Protein AF-A0A3D8N0I8-F1 (afdb_monomer_lite)

Foldseek 3Di:
DDDDDDDPPPPPPPDDDDDDDPQQVQFCVQVLVVLVVLLVDPDQWDWDQFPPRDIDTDRSVLSPADKDRWDDPDPFKTWIGRQQKIWIWGQDPPPRHITTHDIDNDLQVQLCCLQVPPPRALVSLVVSLVSLVVSCVSPVLDLPSLLSSLLSLLVSLVRPADPDPGDLDSDPVSVVSLVVQVVSCVVVLVLLSNQSSLVSRLVSLVVVLVVLVVVLVCQCVCLVVLVVQLVVCVVVVVVPSVVVSVVVNVVSVVCSVVSNVSSVVSSLVSLQSSVVSLVSHDLPSPPDPVSSVVNVVSNVVRDPDRDDDDDPVPD

Sequence (315 aa):
MPTTQKMITVTLMACALWGCSKTEARVLNVVTHEIEKCRASEDTFYEVKLHGDETYQVLTQTCHEAISEVEMASEWRGLVTTGPVSWMAGEDSATRAFVLSNVEWPDLDRALRMANNPEANAKSLAEAEKSFAAAQAAYPKSGWVRLARLDNLLKLREETRSGTEAPETLGDEASAVIDAIDAWAKESGESEVAAEAHLKAIAYYERYITRQEGALESLGSRTPWFEAAIEQAKKDGDTKTVEEYSAELEERLAREPAEREALEVRLHRLKELRCEQASKLSVSGVEDNALRETVSAKLSAITCPVPARVAADAE

Radius of gyration: 29.13 Å; chains: 1; bounding box: 58×66×93 Å

pLDDT: mean 88.65, std 15.77, range [31.55, 98.62]

Secondary structure (DSSP, 8-state):
---------------------HHHHHHHHHHHHHHHHHHT--SSEEEEEPTTS-EEEEEHHHHTSPBPPPEEEETTEEEEEETTEEEEEEE-TTT--EEEEEEE-HHHHHHHHHHT-TT--HHHHHHHHHHHHHHHHHSTT-HHHHHHHHHHHHHHHHHH--TTT--SS--HHHHHHHHHHHHHHHHH--HHHHHHHHHHHHHHHHHHHHHHHHHHHHTTTTHHHHHHHHHHHHHHT-HHHHHHHHHHHHHHHHHHHHHHHHHHHHHHHHHHHHHHHHHH---TT---HHHHHHHHHHHHHS-SSPPPP--GGG-

Structure (mmCIF, N/CA/C/O backbone):
data_AF-A0A3D8N0I8-F1
#
_entry.id   AF-A0A3D8N0I8-F1
#
loop_
_atom_site.group_PDB
_atom_site.id
_atom_site.type_symbol
_atom_site.label_atom_id
_atom_site.label_alt_id
_atom_site.label_comp_id
_atom_site.label_asym_id
_atom_site.label_entity_id
_atom_site.label_seq_id
_atom_site.pdbx_PDB_ins_code
_atom_site.Cartn_x
_atom_site.Cartn_y
_atom_site.Cartn_z
_atom_site.occupancy
_atom_site.B_iso_or_equiv
_atom_site.auth_seq_id
_atom_site.auth_comp_id
_atom_site.auth_asym_id
_atom_site.auth_atom_id
_atom_site.pdbx_PDB_model_num
ATOM 1 N N . MET A 1 1 ? 26.718 -42.480 -25.404 1.00 36.00 1 MET A N 1
ATOM 2 C CA . MET A 1 1 ? 25.622 -41.578 -25.812 1.00 36.00 1 MET A CA 1
ATOM 3 C C . MET A 1 1 ? 26.056 -40.166 -25.461 1.00 36.00 1 MET A C 1
ATOM 5 O O . MET A 1 1 ? 26.152 -39.887 -24.273 1.00 36.00 1 MET A O 1
ATOM 9 N N . PRO A 1 2 ? 26.465 -39.341 -26.436 1.00 32.41 2 PRO A N 1
ATOM 10 C CA . PRO A 1 2 ? 26.971 -38.006 -26.159 1.00 32.41 2 PRO A CA 1
ATOM 11 C C . PRO A 1 2 ? 25.830 -36.982 -26.130 1.00 32.41 2 PRO A C 1
ATOM 13 O O . PRO A 1 2 ? 24.892 -37.039 -26.923 1.00 32.41 2 PRO A O 1
ATOM 16 N N . THR A 1 3 ? 25.936 -36.079 -25.167 1.00 34.59 3 THR A N 1
ATOM 17 C CA . THR A 1 3 ? 25.038 -34.979 -24.822 1.00 34.59 3 THR A CA 1
ATOM 18 C C . THR A 1 3 ? 25.113 -33.860 -25.861 1.00 34.59 3 THR A C 1
ATOM 20 O O . THR A 1 3 ? 26.181 -33.315 -26.129 1.00 34.59 3 THR A O 1
ATOM 23 N N . THR A 1 4 ? 23.969 -33.495 -26.433 1.00 34.94 4 THR A N 1
ATOM 24 C CA . THR A 1 4 ? 23.831 -32.393 -27.390 1.00 34.94 4 THR A CA 1
ATOM 25 C C . THR A 1 4 ? 23.746 -31.061 -26.638 1.00 34.94 4 THR A C 1
ATOM 27 O O . THR A 1 4 ? 22.736 -30.767 -25.999 1.00 34.94 4 THR A O 1
ATOM 30 N N . GLN A 1 5 ? 24.799 -30.243 -26.710 1.00 34.81 5 GLN A N 1
ATOM 31 C CA . GLN A 1 5 ? 24.762 -28.829 -26.322 1.00 34.81 5 GLN A CA 1
ATOM 32 C C . GLN A 1 5 ? 23.830 -28.067 -27.274 1.00 34.81 5 GLN A C 1
ATOM 34 O O . GLN A 1 5 ? 24.088 -27.982 -28.474 1.00 34.81 5 GLN A O 1
ATOM 39 N N . LYS A 1 6 ? 22.741 -27.505 -26.742 1.00 34.88 6 LYS A N 1
ATOM 40 C CA . LYS A 1 6 ? 21.905 -26.536 -27.459 1.00 34.88 6 LYS A CA 1
ATOM 41 C C . LYS A 1 6 ? 22.638 -25.191 -27.472 1.00 34.88 6 LYS A C 1
ATOM 43 O O . LYS A 1 6 ? 22.721 -24.530 -26.442 1.00 34.88 6 LYS A O 1
ATOM 48 N N . MET A 1 7 ? 23.180 -24.805 -28.627 1.00 31.55 7 MET A N 1
ATOM 49 C CA . MET A 1 7 ? 23.562 -23.416 -28.890 1.00 31.55 7 MET A CA 1
ATOM 50 C C . MET A 1 7 ? 22.306 -22.545 -28.817 1.00 31.55 7 MET A C 1
ATOM 52 O O . MET A 1 7 ? 21.356 -22.764 -29.567 1.00 31.55 7 MET A O 1
ATOM 56 N N . ILE A 1 8 ? 22.311 -21.567 -27.916 1.00 38.9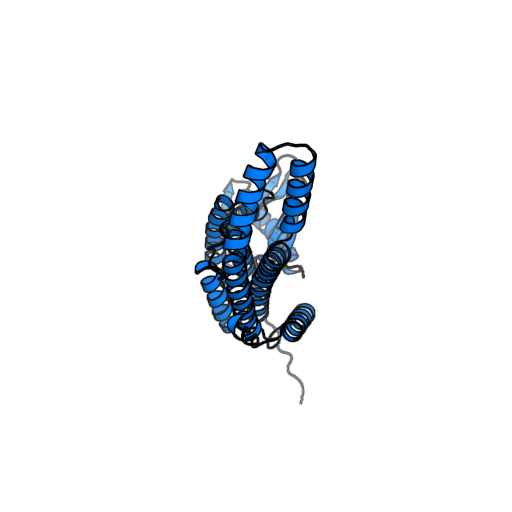1 8 ILE A N 1
ATOM 57 C CA . ILE A 1 8 ? 21.360 -20.458 -27.920 1.00 38.91 8 ILE A CA 1
ATOM 58 C C . ILE A 1 8 ? 21.830 -19.506 -29.017 1.00 38.91 8 ILE A C 1
ATOM 60 O O . ILE A 1 8 ? 22.821 -18.794 -28.870 1.00 38.91 8 ILE A O 1
ATOM 64 N N . THR A 1 9 ? 21.154 -19.554 -30.158 1.00 34.91 9 THR A N 1
ATOM 65 C CA . THR A 1 9 ? 21.361 -18.632 -31.270 1.00 34.91 9 THR A CA 1
ATOM 66 C C . THR A 1 9 ? 20.836 -17.259 -30.850 1.00 34.91 9 THR A C 1
ATOM 68 O O . THR A 1 9 ? 19.630 -17.012 -30.862 1.00 34.91 9 THR A O 1
ATOM 71 N N . VAL A 1 10 ? 21.741 -16.362 -30.449 1.00 36.03 10 VAL A N 1
ATOM 72 C CA . VAL A 1 10 ? 21.451 -14.931 -30.295 1.00 36.03 10 VAL A CA 1
ATOM 73 C C . VAL A 1 10 ? 21.091 -14.407 -31.678 1.00 36.03 10 VAL A C 1
ATOM 75 O O . VAL A 1 10 ? 21.949 -14.230 -32.543 1.00 36.03 10 VAL A O 1
ATOM 78 N N . THR A 1 11 ? 19.796 -14.221 -31.911 1.00 36.97 11 THR A N 1
ATOM 79 C CA . THR A 1 11 ? 19.306 -13.609 -33.142 1.00 36.97 11 THR A CA 1
ATOM 80 C C . THR A 1 11 ? 19.513 -12.109 -32.984 1.00 36.97 11 THR A C 1
ATOM 82 O O . THR A 1 11 ? 18.656 -11.404 -32.462 1.00 36.97 11 THR A O 1
ATOM 85 N N . LEU A 1 12 ? 20.705 -11.640 -33.363 1.00 35.38 12 LEU A N 1
ATOM 86 C CA . LEU A 1 12 ? 20.988 -10.226 -33.585 1.00 35.38 12 LEU A CA 1
ATOM 87 C C . LEU A 1 12 ? 20.000 -9.737 -34.645 1.00 35.38 12 LEU A C 1
ATOM 89 O O . LEU A 1 12 ? 20.117 -10.060 -35.828 1.00 35.38 12 LEU A O 1
ATOM 93 N N . MET A 1 13 ? 18.983 -9.017 -34.185 1.00 40.94 13 MET A N 1
ATOM 94 C CA . MET A 1 13 ? 17.995 -8.358 -35.019 1.00 40.94 13 MET A CA 1
ATOM 95 C C . MET A 1 13 ? 18.725 -7.256 -35.790 1.00 40.94 13 MET A C 1
ATOM 97 O O . MET A 1 13 ? 18.943 -6.153 -35.298 1.00 40.94 13 MET A O 1
ATOM 101 N N . ALA A 1 14 ? 19.191 -7.597 -36.989 1.00 39.91 14 ALA A N 1
ATOM 102 C CA . ALA A 1 14 ? 19.686 -6.642 -37.962 1.00 39.91 14 ALA A CA 1
ATOM 103 C C . ALA A 1 14 ? 18.484 -5.851 -38.494 1.00 39.91 14 ALA A C 1
ATOM 105 O O . ALA A 1 14 ? 17.912 -6.189 -39.531 1.00 39.91 14 ALA A O 1
ATOM 106 N N . CYS A 1 15 ? 18.065 -4.825 -37.752 1.00 40.88 15 CYS A N 1
ATOM 107 C CA . CYS A 1 15 ? 17.144 -3.828 -38.274 1.00 40.88 15 CYS A CA 1
ATOM 108 C C . CYS A 1 15 ? 17.836 -3.069 -39.409 1.00 40.88 15 CYS A C 1
ATOM 110 O O . CYS A 1 15 ? 18.986 -2.637 -39.308 1.00 40.88 15 CYS A O 1
ATOM 112 N N . ALA A 1 16 ? 17.125 -3.006 -40.528 1.00 38.31 16 ALA A N 1
ATOM 113 C CA . ALA A 1 16 ? 17.579 -2.468 -41.790 1.00 38.31 16 ALA A CA 1
ATOM 114 C C . ALA A 1 16 ? 18.068 -1.017 -41.656 1.00 38.31 16 ALA A C 1
ATOM 116 O O . ALA A 1 16 ? 17.404 -0.155 -41.089 1.00 38.31 16 ALA A O 1
ATOM 117 N N . LEU A 1 17 ? 19.238 -0.773 -42.243 1.00 39.59 17 LEU A N 1
ATOM 118 C CA . LEU A 1 17 ? 19.901 0.516 -42.393 1.00 39.59 17 LEU A CA 1
ATOM 119 C C . LEU A 1 17 ? 19.040 1.497 -43.205 1.00 39.59 17 LEU A C 1
ATOM 121 O O . LEU A 1 17 ? 19.125 1.528 -44.431 1.00 39.59 17 LEU A O 1
ATOM 125 N N . TRP A 1 18 ? 18.255 2.326 -42.523 1.00 45.75 18 TRP A N 1
ATOM 126 C CA . TRP A 1 18 ? 17.770 3.608 -43.038 1.00 45.75 18 TRP A CA 1
ATOM 127 C C . TRP A 1 18 ? 18.322 4.719 -42.133 1.00 45.75 18 TRP A C 1
ATOM 129 O O . TRP A 1 18 ? 17.727 5.085 -41.135 1.00 45.75 18 TRP A O 1
ATOM 139 N N . GLY A 1 19 ? 19.524 5.196 -42.473 1.00 44.91 19 GLY A N 1
ATOM 140 C CA . GLY A 1 19 ? 20.056 6.521 -42.132 1.00 44.91 19 GLY A CA 1
ATOM 141 C C . GLY A 1 19 ? 19.922 7.058 -40.700 1.00 44.91 19 GLY A C 1
ATOM 142 O O . GLY A 1 19 ? 19.462 8.185 -40.570 1.00 44.91 19 GLY A O 1
ATOM 143 N N . CYS A 1 20 ? 20.398 6.355 -39.662 1.00 57.09 20 CYS A N 1
ATOM 144 C CA . CYS A 1 20 ? 20.580 6.994 -38.350 1.00 57.09 20 CYS A CA 1
ATOM 145 C C . CYS A 1 20 ? 21.581 8.155 -38.457 1.00 57.09 20 CYS A C 1
ATOM 147 O O . CYS A 1 20 ? 22.724 7.964 -38.899 1.00 57.09 20 CYS A O 1
ATOM 149 N N . SER A 1 21 ? 21.193 9.352 -38.022 1.00 75.06 21 SER A N 1
ATOM 150 C CA . SER A 1 21 ? 22.131 10.470 -37.907 1.00 75.06 21 SER A CA 1
ATOM 151 C C . SER A 1 21 ? 23.221 10.159 -36.864 1.00 75.06 21 SER A C 1
ATOM 153 O O . SER A 1 21 ? 23.043 9.355 -35.945 1.00 75.06 21 SER A O 1
ATOM 155 N N . LYS A 1 22 ? 24.396 10.801 -36.972 1.00 84.00 22 LYS A N 1
ATOM 156 C CA . LYS A 1 22 ? 25.491 10.618 -35.993 1.00 84.00 22 LYS A CA 1
ATOM 157 C C . LYS A 1 22 ? 25.048 10.975 -34.565 1.00 84.00 22 LYS A C 1
ATOM 159 O O . LYS A 1 22 ? 25.592 10.426 -33.609 1.00 84.00 22 LYS A O 1
ATOM 164 N N . THR A 1 23 ? 24.090 11.891 -34.431 1.00 86.38 23 THR A N 1
ATOM 165 C CA . THR A 1 23 ? 23.493 12.292 -33.153 1.00 86.38 23 THR A CA 1
ATOM 166 C C . THR A 1 23 ? 22.573 11.203 -32.612 1.00 86.38 23 THR A C 1
ATOM 168 O O . THR A 1 23 ? 22.758 10.797 -31.469 1.00 86.38 23 THR A O 1
ATOM 171 N N . GLU A 1 24 ? 21.654 10.670 -33.422 1.00 89.19 24 GLU A N 1
ATOM 172 C CA . GLU A 1 24 ? 20.763 9.568 -33.015 1.00 89.19 24 GLU A CA 1
ATOM 173 C C . GLU A 1 24 ? 21.554 8.366 -32.501 1.00 89.19 24 GLU A C 1
ATOM 175 O O . GLU A 1 24 ? 21.272 7.846 -31.426 1.00 89.19 24 GLU A O 1
ATOM 180 N N . ALA A 1 25 ? 22.619 7.979 -33.212 1.00 90.31 25 ALA A N 1
ATOM 181 C CA . ALA A 1 25 ? 23.478 6.876 -32.790 1.00 90.31 25 ALA A CA 1
ATOM 182 C C . ALA A 1 25 ? 24.167 7.134 -31.435 1.00 90.31 25 ALA A C 1
ATOM 184 O O . ALA A 1 25 ? 24.392 6.200 -30.667 1.00 90.31 25 ALA A O 1
ATOM 185 N N . ARG A 1 26 ? 24.507 8.393 -31.123 1.00 91.75 26 ARG A N 1
ATOM 186 C CA . ARG A 1 26 ? 25.107 8.774 -29.832 1.00 91.75 26 ARG A CA 1
ATOM 187 C C . ARG A 1 26 ? 24.085 8.779 -28.704 1.00 91.75 26 ARG A C 1
ATOM 189 O O . ARG A 1 26 ? 24.398 8.272 -27.632 1.00 91.75 26 ARG A O 1
ATOM 196 N N . VAL A 1 27 ? 22.887 9.311 -28.953 1.00 92.69 27 VAL A N 1
ATOM 197 C CA . VAL A 1 27 ? 21.758 9.264 -28.009 1.00 92.69 27 VAL A CA 1
ATOM 198 C C . VAL A 1 27 ? 21.456 7.814 -27.652 1.00 92.69 27 VAL A C 1
ATOM 200 O O . VAL A 1 27 ? 21.471 7.460 -26.475 1.00 92.69 27 VAL A O 1
ATOM 203 N N . LEU A 1 28 ? 21.275 6.961 -28.665 1.00 93.56 28 LEU A N 1
ATOM 204 C CA . LEU A 1 28 ? 20.975 5.550 -28.456 1.00 93.56 28 LEU A CA 1
ATOM 205 C C . LEU A 1 28 ? 22.077 4.844 -27.669 1.00 93.56 28 LEU A C 1
ATOM 207 O O . LEU A 1 28 ? 21.767 4.052 -26.790 1.00 93.56 28 LEU A O 1
ATOM 211 N N . ASN A 1 29 ? 23.350 5.136 -27.949 1.00 93.19 29 ASN A N 1
ATOM 212 C CA . ASN A 1 29 ? 24.472 4.532 -27.232 1.00 93.19 29 ASN A CA 1
ATOM 213 C C . ASN A 1 29 ? 24.442 4.875 -25.733 1.00 93.19 29 ASN A C 1
ATOM 215 O O . ASN A 1 29 ? 24.474 3.966 -24.909 1.00 93.19 29 ASN A O 1
ATOM 219 N N . VAL A 1 30 ? 24.305 6.161 -25.384 1.00 93.75 30 VAL A N 1
ATOM 220 C CA . VAL A 1 30 ? 24.244 6.604 -23.979 1.00 93.75 30 VAL A CA 1
ATOM 221 C C . VAL A 1 30 ? 23.072 5.957 -23.247 1.00 93.75 30 VAL A C 1
ATOM 223 O O . VAL A 1 30 ? 23.246 5.427 -22.154 1.00 93.75 30 VAL A O 1
ATOM 226 N N . VAL A 1 31 ? 21.889 5.967 -23.863 1.00 94.62 31 VAL A N 1
ATOM 227 C CA . VAL A 1 31 ? 20.680 5.399 -23.258 1.00 94.62 31 VAL A CA 1
ATOM 228 C C . VAL A 1 31 ? 20.785 3.878 -23.121 1.00 94.62 31 VAL A C 1
ATOM 230 O O . VAL A 1 31 ? 20.503 3.338 -22.055 1.00 94.62 31 VAL A O 1
ATOM 233 N N . THR A 1 32 ? 21.246 3.183 -24.164 1.00 95.00 32 THR A N 1
ATOM 234 C CA . THR A 1 32 ? 21.398 1.718 -24.152 1.00 95.00 32 THR A CA 1
ATOM 235 C C . THR A 1 32 ? 22.382 1.280 -23.077 1.00 95.00 32 THR A C 1
ATOM 237 O O . THR A 1 32 ? 22.092 0.336 -22.350 1.00 95.00 32 THR A O 1
ATOM 240 N N . HIS A 1 33 ? 23.501 1.994 -22.922 1.00 94.62 33 HIS A N 1
ATOM 241 C CA . HIS A 1 33 ? 24.491 1.702 -21.884 1.00 94.62 33 HIS A CA 1
ATOM 242 C C . HIS A 1 33 ? 23.890 1.752 -20.474 1.00 94.62 33 HIS A C 1
ATOM 244 O O . HIS A 1 33 ? 24.166 0.870 -19.665 1.00 94.62 33 HIS A O 1
ATOM 250 N N . GLU A 1 34 ? 23.040 2.737 -20.167 1.00 95.38 34 GLU A N 1
ATOM 251 C CA . GLU A 1 34 ? 22.388 2.794 -18.850 1.00 95.38 34 GLU A CA 1
ATOM 252 C C . GLU A 1 34 ? 21.258 1.774 -18.686 1.00 95.38 34 GLU A C 1
ATOM 254 O O . GLU A 1 34 ? 21.128 1.175 -17.617 1.00 95.38 34 GLU A O 1
ATOM 259 N N . ILE A 1 35 ? 20.489 1.489 -19.740 1.00 96.00 35 ILE A N 1
ATOM 260 C CA . ILE A 1 35 ? 19.480 0.419 -19.714 1.00 96.00 35 ILE A CA 1
ATOM 261 C C . ILE A 1 35 ? 20.142 -0.944 -19.474 1.00 96.00 35 ILE A C 1
ATOM 263 O O . ILE A 1 35 ? 19.607 -1.767 -18.734 1.00 96.00 35 ILE A O 1
ATOM 267 N N . GLU A 1 36 ? 21.311 -1.201 -20.061 1.00 96.19 36 GLU A N 1
ATOM 268 C CA . GLU A 1 36 ? 22.064 -2.440 -19.843 1.00 96.19 36 GLU A CA 1
ATOM 269 C C . GLU A 1 36 ? 22.544 -2.583 -18.397 1.00 96.19 36 GLU A C 1
ATOM 271 O O . GLU A 1 36 ? 22.455 -3.678 -17.840 1.00 96.19 36 GLU A O 1
ATOM 276 N N . LYS A 1 37 ? 22.978 -1.494 -17.751 1.00 96.31 37 LYS A N 1
ATOM 277 C CA . LYS A 1 37 ? 23.290 -1.523 -16.314 1.00 96.31 37 LYS A CA 1
ATOM 278 C C . LYS A 1 37 ? 22.049 -1.746 -15.461 1.00 96.31 37 LYS A C 1
ATOM 280 O O . LYS A 1 37 ? 22.111 -2.534 -14.524 1.00 96.31 37 LYS A O 1
ATOM 285 N N . CYS A 1 38 ? 20.936 -1.103 -15.809 1.00 96.75 38 CYS A N 1
ATOM 286 C CA . CYS A 1 38 ? 19.658 -1.319 -15.141 1.00 96.75 38 CYS A CA 1
ATOM 287 C C . CYS A 1 38 ? 19.243 -2.797 -15.207 1.00 96.75 38 CYS A C 1
ATOM 289 O O . CYS A 1 38 ? 18.972 -3.399 -14.178 1.00 96.75 38 CYS A O 1
ATOM 291 N N . ARG A 1 39 ? 19.305 -3.425 -16.389 1.00 96.12 39 ARG A N 1
ATOM 292 C CA . ARG A 1 39 ? 19.015 -4.863 -16.584 1.00 96.12 39 ARG A CA 1
ATOM 293 C C . ARG A 1 39 ? 19.916 -5.800 -15.780 1.00 96.12 39 ARG A C 1
ATOM 295 O O . ARG A 1 39 ? 19.541 -6.946 -15.556 1.00 96.12 39 ARG A O 1
ATOM 302 N N . ALA A 1 40 ? 21.124 -5.356 -15.446 1.00 95.81 40 ALA A N 1
ATOM 303 C CA . ALA A 1 40 ? 22.085 -6.126 -14.667 1.00 95.81 40 ALA A CA 1
ATOM 304 C C . ALA A 1 40 ? 21.930 -5.921 -13.150 1.00 95.81 40 ALA A C 1
ATOM 306 O O . ALA A 1 40 ? 22.633 -6.579 -12.386 1.00 95.81 40 ALA A O 1
ATOM 307 N N . SER A 1 41 ? 21.060 -5.005 -12.714 1.00 95.25 41 SER A N 1
ATOM 308 C CA . SER A 1 41 ? 20.760 -4.798 -11.300 1.00 95.25 41 SER A CA 1
ATOM 309 C C . SER A 1 41 ? 19.926 -5.956 -10.752 1.00 95.25 41 SER A C 1
ATOM 311 O O . SER A 1 41 ? 19.007 -6.440 -11.409 1.00 95.25 41 SER A O 1
ATOM 313 N N . GLU A 1 42 ? 20.245 -6.380 -9.531 1.00 91.69 42 GLU A N 1
ATOM 314 C CA . GLU A 1 42 ? 19.442 -7.340 -8.762 1.00 91.69 42 GLU A CA 1
ATOM 315 C C . GLU A 1 42 ? 18.387 -6.632 -7.887 1.00 91.69 42 GLU A C 1
ATOM 317 O O . GLU A 1 42 ? 17.524 -7.284 -7.303 1.00 91.69 42 GLU A O 1
ATOM 322 N N . ASP A 1 43 ? 18.434 -5.298 -7.808 1.00 94.06 43 ASP A N 1
ATOM 323 C CA . ASP A 1 43 ? 17.515 -4.497 -7.008 1.00 94.06 43 ASP A CA 1
ATOM 324 C C . ASP A 1 43 ? 16.192 -4.259 -7.749 1.00 94.06 43 ASP A C 1
ATOM 326 O O . ASP A 1 43 ? 16.134 -4.170 -8.979 1.00 94.06 43 ASP A O 1
ATOM 330 N N . THR A 1 44 ? 15.108 -4.055 -6.992 1.00 92.88 44 THR A N 1
ATOM 331 C CA . THR A 1 44 ? 13.808 -3.657 -7.562 1.00 92.88 44 THR A CA 1
ATOM 332 C C . THR A 1 44 ? 13.904 -2.334 -8.326 1.00 92.88 44 THR A C 1
ATOM 334 O O . THR A 1 44 ? 13.235 -2.159 -9.347 1.00 92.88 44 THR A O 1
ATOM 337 N N . PHE A 1 45 ? 14.739 -1.413 -7.838 1.00 95.94 45 PHE A N 1
ATOM 338 C CA . PHE A 1 45 ? 14.982 -0.111 -8.444 1.00 95.94 45 PHE A CA 1
ATOM 339 C C . PHE A 1 45 ? 16.465 0.096 -8.717 1.00 95.94 45 PHE A C 1
ATOM 341 O O . PHE A 1 45 ? 17.289 -0.028 -7.815 1.00 95.94 45 PHE A O 1
ATOM 348 N N . TYR A 1 46 ? 16.778 0.510 -9.939 1.00 96.75 46 TYR A N 1
ATOM 349 C CA . TYR A 1 46 ? 18.104 0.945 -10.337 1.00 96.75 46 TYR A CA 1
ATOM 350 C C . TYR A 1 46 ? 18.216 2.470 -10.243 1.00 96.75 46 TYR A C 1
ATOM 352 O O . TYR A 1 46 ? 17.415 3.199 -10.835 1.00 96.75 46 TYR A O 1
ATOM 360 N N . GLU A 1 47 ? 19.217 2.965 -9.512 1.00 96.38 47 GLU A N 1
ATOM 361 C CA . GLU A 1 47 ? 19.524 4.394 -9.463 1.00 96.38 47 GLU A CA 1
ATOM 362 C C . GLU A 1 47 ? 20.316 4.815 -10.706 1.00 96.38 47 GLU A C 1
ATOM 364 O O . GLU A 1 47 ? 21.479 4.449 -10.897 1.00 96.38 47 GLU A O 1
ATOM 369 N N . VAL A 1 48 ? 19.686 5.637 -11.536 1.00 93.75 48 VAL A N 1
ATOM 370 C CA . VAL A 1 48 ? 20.299 6.257 -12.705 1.00 93.75 48 VAL A CA 1
ATOM 371 C C . VAL A 1 48 ? 20.845 7.621 -12.311 1.00 93.75 48 VAL A C 1
ATOM 373 O O . VAL A 1 48 ? 20.118 8.454 -11.773 1.00 93.75 48 VAL A O 1
ATOM 376 N N . LYS A 1 49 ? 22.117 7.875 -12.627 1.00 91.06 49 LYS A N 1
ATOM 377 C CA . LYS A 1 49 ? 22.723 9.202 -12.477 1.00 91.06 49 LYS A CA 1
ATOM 378 C C . LYS A 1 49 ? 22.460 10.037 -13.722 1.00 91.06 49 LYS A C 1
ATOM 380 O O . LYS A 1 49 ? 22.866 9.663 -14.822 1.00 91.06 49 LYS A O 1
ATOM 385 N N . LEU A 1 50 ? 21.795 11.164 -13.531 1.00 90.50 50 LEU A N 1
ATOM 386 C CA . LEU A 1 50 ? 21.559 12.171 -14.552 1.00 90.50 50 LEU A CA 1
ATOM 387 C C . LEU A 1 50 ? 22.705 13.189 -14.553 1.00 90.50 50 LEU A C 1
ATOM 389 O O . LEU A 1 50 ? 23.560 13.230 -13.663 1.00 90.50 50 LEU A O 1
ATOM 393 N N . HIS A 1 51 ? 22.749 14.016 -15.590 1.00 85.00 51 HIS A N 1
ATOM 394 C CA . HIS A 1 51 ? 23.664 15.147 -15.622 1.00 85.00 51 HIS A CA 1
ATOM 395 C C . HIS A 1 51 ? 23.359 16.140 -14.485 1.00 85.00 51 HIS A C 1
ATOM 397 O O . HIS A 1 51 ? 22.207 16.500 -14.282 1.00 85.00 51 HIS A O 1
ATOM 403 N N . GLY A 1 52 ? 24.393 16.628 -13.789 1.00 79.31 52 GLY A N 1
ATOM 404 C CA . GLY A 1 52 ? 24.235 17.621 -12.715 1.00 79.31 52 GLY A CA 1
ATOM 405 C C . GLY A 1 52 ? 24.007 17.047 -11.311 1.00 79.31 52 GLY A C 1
ATOM 406 O O . GLY A 1 52 ? 23.396 17.717 -10.489 1.00 79.31 52 GLY A O 1
ATOM 407 N N . ASP A 1 53 ? 24.503 15.834 -11.038 1.00 78.69 53 ASP A N 1
ATOM 408 C CA . ASP A 1 53 ? 24.388 15.113 -9.753 1.00 78.69 53 ASP A CA 1
ATOM 409 C C . ASP A 1 53 ? 22.952 14.728 -9.338 1.00 78.69 53 ASP A C 1
ATOM 411 O O . ASP A 1 53 ? 22.736 14.219 -8.238 1.00 78.69 53 ASP A O 1
ATOM 415 N N . GLU A 1 54 ? 21.972 14.907 -10.224 1.00 87.56 54 GLU A N 1
ATOM 416 C CA . GLU A 1 54 ? 20.608 14.418 -10.027 1.00 87.56 54 GLU A CA 1
ATOM 417 C C . GLU A 1 54 ? 20.538 12.898 -10.233 1.00 87.56 54 GLU A C 1
ATOM 419 O O . GLU A 1 54 ? 21.266 12.324 -11.048 1.00 87.56 54 GLU A O 1
ATOM 424 N N . THR A 1 55 ? 19.647 12.228 -9.502 1.00 92.75 55 THR A N 1
ATOM 425 C CA . THR A 1 55 ? 19.401 10.792 -9.663 1.00 92.75 55 THR A CA 1
ATOM 426 C C . THR A 1 55 ? 17.922 10.498 -9.852 1.00 92.75 55 THR A C 1
ATOM 428 O O . THR A 1 55 ? 17.054 11.242 -9.395 1.00 92.75 55 THR A O 1
ATOM 431 N N . TYR A 1 56 ? 17.636 9.399 -10.543 1.00 94.88 56 TYR A N 1
ATOM 432 C CA . TYR A 1 56 ? 16.284 8.899 -10.754 1.00 94.88 56 TYR A CA 1
ATOM 433 C C . TYR A 1 56 ? 16.238 7.390 -10.508 1.00 94.88 56 TYR A C 1
ATOM 435 O O . TYR A 1 56 ? 17.123 6.657 -10.947 1.00 94.88 56 TYR A O 1
ATOM 443 N N . GLN A 1 57 ? 15.207 6.919 -9.806 1.00 95.19 57 GLN A N 1
ATOM 444 C CA . GLN A 1 57 ? 15.011 5.495 -9.535 1.00 95.19 57 GLN A CA 1
ATOM 445 C C . GLN A 1 57 ? 14.128 4.869 -10.612 1.00 95.19 57 GLN A C 1
ATOM 447 O O . GLN A 1 57 ? 12.929 5.130 -10.677 1.00 95.19 57 GLN A O 1
ATOM 452 N N . VAL A 1 58 ? 14.717 4.008 -11.439 1.00 96.00 58 VAL A N 1
ATOM 453 C CA . VAL A 1 58 ? 13.995 3.268 -12.477 1.00 96.00 58 VAL A CA 1
ATOM 454 C C . VAL A 1 58 ? 13.615 1.897 -11.953 1.00 96.00 58 VAL A C 1
ATOM 456 O O . VAL A 1 58 ? 14.448 1.171 -11.422 1.00 96.00 58 VAL A O 1
ATOM 459 N N . LEU A 1 59 ? 12.358 1.515 -12.144 1.00 96.00 59 LEU A N 1
ATOM 460 C CA . LEU A 1 59 ? 11.877 0.181 -11.815 1.00 96.00 59 LEU A CA 1
ATOM 461 C C . LEU A 1 59 ? 12.507 -0.850 -12.770 1.00 96.00 59 LEU A C 1
ATOM 463 O O . LEU A 1 59 ? 12.183 -0.859 -13.962 1.00 96.00 59 LEU A O 1
ATOM 467 N N . THR A 1 60 ? 13.377 -1.721 -12.255 1.00 96.19 60 THR A N 1
ATOM 468 C CA . THR A 1 60 ? 14.307 -2.558 -13.041 1.00 96.19 60 THR A CA 1
ATOM 469 C C . THR A 1 60 ? 13.617 -3.393 -14.121 1.00 96.19 60 THR A C 1
ATOM 471 O O . THR A 1 60 ? 14.074 -3.434 -15.261 1.00 96.19 60 THR A O 1
ATOM 474 N N . GLN A 1 61 ? 12.448 -3.974 -13.827 1.00 94.81 61 GLN A N 1
ATOM 475 C CA . GLN A 1 61 ? 11.668 -4.750 -14.809 1.00 94.81 61 GLN A CA 1
ATOM 476 C C . GLN A 1 61 ? 11.354 -3.968 -16.104 1.00 94.81 61 GLN A C 1
ATOM 478 O O . GLN A 1 61 ? 11.316 -4.564 -17.177 1.00 94.81 61 GLN A O 1
ATOM 483 N N . THR A 1 62 ? 11.188 -2.637 -16.044 1.00 96.25 62 THR A N 1
ATOM 484 C CA . THR A 1 62 ? 10.899 -1.815 -17.237 1.00 96.25 62 THR A CA 1
ATOM 485 C C . THR A 1 62 ? 12.093 -1.747 -18.185 1.00 96.25 62 THR A C 1
ATOM 487 O O . THR A 1 62 ? 11.921 -1.645 -19.397 1.00 96.25 62 THR A O 1
ATOM 490 N N . CYS A 1 63 ? 13.311 -1.892 -17.660 1.00 96.12 63 CYS A N 1
ATOM 491 C CA . CYS A 1 63 ? 14.526 -1.923 -18.460 1.00 96.12 63 CYS A CA 1
ATOM 492 C C . CYS A 1 63 ? 14.618 -3.200 -19.304 1.00 96.12 63 CYS A C 1
ATOM 494 O O . CYS A 1 63 ? 15.305 -3.200 -20.323 1.00 96.12 63 CYS A O 1
ATOM 496 N N . HIS A 1 64 ? 13.912 -4.279 -18.946 1.00 95.25 64 HIS A N 1
ATOM 497 C CA . HIS A 1 64 ? 13.849 -5.506 -19.749 1.00 95.25 64 HIS A CA 1
ATOM 498 C C . HIS A 1 64 ? 12.905 -5.402 -20.956 1.00 95.25 64 HIS A C 1
ATOM 500 O O . HIS A 1 64 ? 12.885 -6.314 -21.785 1.00 95.25 64 HIS A O 1
ATOM 506 N N . GLU A 1 65 ? 12.165 -4.299 -21.106 1.00 96.56 65 GLU A N 1
ATOM 507 C CA . GLU A 1 65 ? 11.412 -4.042 -22.332 1.00 96.56 65 GLU A CA 1
ATOM 508 C C . GLU A 1 65 ? 12.326 -3.779 -23.532 1.00 96.56 65 GLU A C 1
ATOM 510 O O . GLU A 1 65 ? 13.514 -3.449 -23.411 1.00 96.56 65 GLU A O 1
ATOM 515 N N . ALA A 1 66 ? 11.736 -3.903 -24.723 1.00 95.00 66 ALA A N 1
ATOM 516 C CA . ALA A 1 66 ? 12.371 -3.456 -25.949 1.00 95.00 66 ALA A CA 1
ATOM 517 C C . ALA A 1 66 ? 12.673 -1.951 -25.872 1.00 95.00 66 ALA A C 1
ATOM 519 O O . ALA A 1 66 ? 11.853 -1.161 -25.404 1.00 95.00 66 ALA A O 1
ATOM 520 N N . ILE A 1 67 ? 13.857 -1.583 -26.355 1.00 94.75 67 ILE A N 1
ATOM 521 C CA . ILE A 1 67 ? 14.271 -0.192 -26.516 1.00 94.75 67 ILE A CA 1
ATOM 522 C C . ILE A 1 67 ? 13.619 0.324 -27.801 1.00 94.75 67 ILE A C 1
ATOM 524 O O . ILE A 1 67 ? 13.754 -0.317 -28.847 1.00 94.75 67 ILE A O 1
ATOM 528 N N . SER A 1 68 ? 12.896 1.441 -27.727 1.00 93.62 68 SER A N 1
ATOM 529 C CA . SER A 1 68 ? 12.295 2.059 -28.912 1.00 93.62 68 SER A CA 1
ATOM 530 C C . SER A 1 68 ? 13.345 2.637 -29.861 1.00 93.62 68 SER A C 1
ATOM 532 O O . SER A 1 68 ? 14.514 2.814 -29.512 1.00 93.62 68 SER A O 1
ATOM 534 N N . GLU A 1 69 ? 12.906 3.001 -31.064 1.00 90.69 69 GLU A N 1
ATOM 535 C CA . GLU A 1 69 ? 13.688 3.890 -31.923 1.00 90.69 69 GLU A CA 1
ATOM 536 C C . GLU A 1 69 ? 13.892 5.256 -31.246 1.00 90.69 69 GLU A C 1
ATOM 538 O O . GLU A 1 69 ? 13.162 5.629 -30.320 1.00 90.69 69 GLU A O 1
ATOM 543 N N . VAL A 1 70 ? 14.919 5.984 -31.692 1.00 92.19 70 VAL A N 1
ATOM 544 C CA . VAL A 1 70 ? 15.226 7.320 -31.175 1.00 92.19 70 VAL A CA 1
ATOM 545 C C . VAL A 1 70 ? 14.282 8.334 -31.811 1.00 92.19 70 VAL A C 1
ATOM 547 O O . VAL A 1 70 ? 14.319 8.550 -33.021 1.00 92.19 70 VAL A O 1
ATOM 550 N N . GLU A 1 71 ? 13.502 9.024 -30.989 1.00 93.81 71 GLU A N 1
ATOM 551 C CA . GLU A 1 71 ? 12.702 10.172 -31.403 1.00 93.81 71 GLU A CA 1
ATOM 552 C C . GLU A 1 71 ? 13.473 11.464 -31.116 1.00 93.81 71 GLU A C 1
ATOM 554 O O . GLU A 1 71 ? 13.711 11.836 -29.966 1.00 93.81 71 GLU A O 1
ATOM 559 N N . MET A 1 72 ? 13.904 12.172 -32.160 1.00 92.12 72 MET A N 1
ATOM 560 C CA . MET A 1 72 ? 14.675 13.406 -31.989 1.00 92.12 72 MET A CA 1
ATOM 561 C C . MET A 1 72 ? 13.766 14.572 -31.579 1.00 92.12 72 MET A C 1
ATOM 563 O O . MET A 1 72 ? 12.935 15.033 -32.357 1.00 92.12 72 MET A O 1
ATOM 567 N N . ALA A 1 73 ? 13.966 15.091 -30.366 1.00 88.31 73 ALA A N 1
ATOM 568 C CA . ALA A 1 73 ? 13.294 16.291 -29.862 1.00 88.31 73 ALA A CA 1
ATOM 569 C C . ALA A 1 73 ? 13.943 17.587 -30.387 1.00 88.31 73 ALA A C 1
ATOM 571 O O . ALA A 1 73 ? 13.305 18.638 -30.444 1.00 88.31 73 ALA A O 1
ATOM 572 N N . SER A 1 74 ? 15.225 17.529 -30.755 1.00 88.31 74 SER A N 1
ATOM 573 C CA . SER A 1 74 ? 15.965 18.597 -31.436 1.00 88.31 74 SER A CA 1
ATOM 574 C C . SER A 1 74 ? 17.151 18.017 -32.215 1.00 88.31 74 SER A C 1
ATOM 576 O O . SER A 1 74 ? 17.383 16.815 -32.187 1.00 88.31 74 SER A O 1
ATOM 578 N N . GLU A 1 75 ? 17.959 18.851 -32.874 1.00 84.88 75 GLU A N 1
ATOM 579 C CA . GLU A 1 75 ? 19.189 18.400 -33.556 1.00 84.88 75 GLU A CA 1
ATOM 580 C C . GLU A 1 75 ? 20.262 17.798 -32.621 1.00 84.88 75 GLU A C 1
ATOM 582 O O . GLU A 1 75 ? 21.165 17.110 -33.100 1.00 84.88 75 GLU A O 1
ATOM 587 N N . TRP A 1 76 ? 20.156 18.005 -31.301 1.00 87.81 76 TRP A N 1
ATOM 588 C CA . TRP A 1 76 ? 21.143 17.551 -30.305 1.00 87.81 76 TRP A CA 1
ATOM 589 C C . TRP A 1 76 ? 20.550 16.717 -29.167 1.00 87.81 76 TRP A C 1
ATOM 591 O O . TRP A 1 76 ? 21.286 16.326 -28.261 1.00 87.81 76 TRP A O 1
ATOM 601 N N . ARG A 1 77 ? 19.235 16.470 -29.172 1.00 90.88 77 ARG A N 1
ATOM 602 C CA . ARG A 1 77 ? 18.524 15.797 -28.080 1.00 90.88 77 ARG A CA 1
ATOM 603 C C . ARG A 1 77 ? 17.518 14.803 -28.631 1.00 90.88 77 ARG A C 1
ATOM 605 O O . ARG A 1 77 ? 16.705 15.160 -29.481 1.00 90.88 77 ARG A O 1
ATOM 612 N N . GLY A 1 78 ? 17.551 13.588 -28.104 1.00 93.88 78 GLY A N 1
ATOM 613 C CA . GLY A 1 78 ? 16.619 12.532 -28.466 1.00 93.88 78 GLY A CA 1
ATOM 614 C C . GLY A 1 78 ? 15.997 11.870 -27.246 1.00 93.88 78 GLY A C 1
ATOM 615 O O . GLY A 1 78 ? 16.525 11.937 -26.132 1.00 93.88 78 GLY A O 1
ATOM 616 N N . LEU A 1 79 ? 14.854 11.257 -27.499 1.00 95.19 79 LEU A N 1
ATOM 617 C CA . LEU A 1 79 ? 14.052 10.481 -26.578 1.00 95.19 79 LEU A CA 1
ATOM 618 C C . LEU A 1 79 ? 14.084 9.018 -27.022 1.00 95.19 79 LEU A C 1
ATOM 620 O O . LEU A 1 79 ? 14.003 8.711 -28.209 1.00 95.19 79 LEU A O 1
ATOM 624 N N . VAL A 1 80 ? 14.199 8.123 -26.056 1.00 96.25 80 VAL A N 1
ATOM 625 C CA . VAL A 1 80 ? 14.108 6.674 -26.225 1.00 96.25 80 VAL A CA 1
ATOM 626 C C . VAL A 1 80 ? 13.219 6.149 -25.107 1.00 96.25 80 VAL A C 1
ATOM 628 O O . VAL A 1 80 ? 13.247 6.682 -24.003 1.00 96.25 80 VAL A O 1
ATOM 631 N N . THR A 1 81 ? 12.431 5.111 -25.357 1.00 95.81 81 THR A N 1
ATOM 632 C CA . THR A 1 81 ? 11.526 4.539 -24.354 1.00 95.81 81 THR A CA 1
ATOM 633 C C . THR A 1 81 ? 11.818 3.064 -24.101 1.00 95.81 81 THR A C 1
ATOM 635 O O . THR A 1 81 ? 12.262 2.341 -24.996 1.00 95.81 81 THR A O 1
ATOM 638 N N . THR A 1 82 ? 11.563 2.618 -22.869 1.00 95.44 82 THR A N 1
ATOM 639 C CA . THR A 1 82 ? 11.494 1.198 -22.487 1.00 95.44 82 THR A CA 1
ATOM 640 C C . THR A 1 82 ? 10.237 0.974 -21.656 1.00 95.44 82 THR A C 1
ATOM 642 O O . THR A 1 82 ? 10.158 1.377 -20.490 1.00 95.44 82 THR A O 1
ATOM 645 N N . GLY A 1 83 ? 9.218 0.368 -22.266 1.00 93.31 83 GLY A N 1
ATOM 646 C CA . GLY A 1 83 ? 7.889 0.313 -21.662 1.00 93.31 83 GLY A CA 1
ATOM 647 C C . GLY A 1 83 ? 7.345 1.729 -21.420 1.00 93.31 83 GLY A C 1
ATOM 648 O O . GLY A 1 83 ? 7.348 2.529 -22.352 1.00 93.31 83 GLY A O 1
ATOM 649 N N . PRO A 1 84 ? 6.889 2.064 -20.200 1.00 96.31 84 PRO A N 1
ATOM 650 C CA . PRO A 1 84 ? 6.370 3.395 -19.886 1.00 96.31 84 PRO A CA 1
ATOM 651 C C . PRO A 1 84 ? 7.465 4.429 -19.565 1.00 96.31 84 PRO A C 1
ATOM 653 O O . PRO A 1 84 ? 7.146 5.601 -19.373 1.00 96.31 84 PRO A O 1
ATOM 656 N N . VAL A 1 85 ? 8.733 4.011 -19.456 1.00 97.38 85 VAL A N 1
ATOM 657 C CA . VAL A 1 85 ? 9.837 4.888 -19.044 1.00 97.38 85 VAL A CA 1
ATOM 658 C C . VAL A 1 85 ? 10.415 5.604 -20.253 1.00 97.38 85 VAL A C 1
ATOM 660 O O . VAL A 1 85 ? 10.760 4.979 -21.258 1.00 97.38 85 VAL A O 1
ATOM 663 N N . SER A 1 86 ? 10.545 6.918 -20.124 1.00 97.06 86 SER A N 1
ATOM 664 C CA . SER A 1 86 ? 11.118 7.826 -21.110 1.00 97.06 86 SER A CA 1
ATOM 665 C C . SER A 1 86 ? 12.537 8.214 -20.711 1.00 97.06 86 SER A C 1
ATOM 667 O O . SER A 1 86 ? 12.756 8.729 -19.621 1.00 97.06 86 SER A O 1
ATOM 669 N N . TRP A 1 87 ? 13.495 7.993 -21.607 1.00 97.25 87 TRP A N 1
ATOM 670 C CA . TRP A 1 87 ? 14.922 8.262 -21.438 1.00 97.25 87 TRP A CA 1
ATOM 671 C C . TRP A 1 87 ? 15.343 9.353 -22.411 1.00 97.25 87 TRP A C 1
ATOM 673 O O . TRP A 1 87 ? 15.295 9.175 -23.629 1.00 97.25 87 TRP A O 1
ATOM 683 N N . MET A 1 88 ? 15.779 10.491 -21.889 1.00 95.38 88 MET A N 1
ATOM 684 C CA . MET A 1 88 ? 16.158 11.639 -22.699 1.00 95.38 88 MET A CA 1
ATOM 685 C C . MET A 1 88 ? 17.650 11.893 -22.574 1.00 95.38 88 MET A C 1
ATOM 687 O O . MET A 1 88 ? 18.146 12.162 -21.479 1.00 95.38 88 MET A O 1
ATOM 691 N N . ALA A 1 89 ? 18.358 11.866 -23.698 1.00 95.06 89 ALA A N 1
ATOM 692 C CA . ALA A 1 89 ? 19.780 12.176 -23.753 1.00 95.06 89 ALA A CA 1
ATOM 693 C C . ALA A 1 89 ? 20.070 13.250 -24.800 1.00 95.06 89 ALA A C 1
ATOM 695 O O . ALA A 1 89 ? 19.367 13.398 -25.804 1.00 95.06 89 ALA A O 1
ATOM 696 N N . GLY A 1 90 ? 21.135 14.006 -24.571 1.00 92.81 90 GLY A N 1
ATOM 697 C CA . GLY A 1 90 ? 21.575 15.031 -25.502 1.00 92.81 90 GLY A CA 1
ATOM 698 C C . GLY A 1 90 ? 22.974 15.535 -25.208 1.00 92.81 90 GLY A C 1
ATOM 699 O O . GLY A 1 90 ? 23.611 15.126 -24.238 1.00 92.81 90 GLY A O 1
ATOM 700 N N . GLU A 1 91 ? 23.461 16.412 -26.078 1.00 91.81 91 GLU A N 1
ATOM 701 C CA . GLU A 1 91 ? 24.762 17.048 -25.898 1.00 91.81 91 GLU A CA 1
ATOM 702 C C . GLU A 1 91 ? 24.691 18.123 -24.806 1.00 91.81 91 GLU A C 1
ATOM 704 O O . GLU A 1 91 ? 23.903 19.069 -24.893 1.00 91.81 91 GLU A O 1
ATOM 709 N N . ASP A 1 92 ? 25.535 17.992 -23.785 1.00 87.12 92 ASP A N 1
ATOM 710 C CA . ASP A 1 92 ? 25.739 19.041 -22.799 1.00 87.12 92 ASP A CA 1
ATOM 711 C C . ASP A 1 92 ? 26.481 20.226 -23.431 1.00 87.12 92 ASP A C 1
ATOM 713 O O . ASP A 1 92 ? 27.526 20.088 -24.073 1.00 87.12 92 ASP A O 1
ATOM 717 N N . SER A 1 93 ? 25.939 21.422 -23.223 1.00 84.62 93 SER A N 1
ATOM 718 C CA . SER A 1 93 ? 26.443 22.648 -23.839 1.00 84.62 93 SER A CA 1
ATOM 719 C C . SER A 1 93 ? 27.838 23.049 -23.348 1.00 84.62 93 SER A C 1
ATOM 721 O O . SER A 1 93 ? 28.599 23.636 -24.121 1.00 84.62 93 SER A O 1
ATOM 723 N N . ALA A 1 94 ? 28.191 22.718 -22.100 1.00 85.06 94 ALA A N 1
ATOM 724 C CA . ALA A 1 94 ? 29.455 23.118 -21.486 1.00 85.06 94 ALA A CA 1
ATOM 725 C C . ALA A 1 94 ? 30.597 22.145 -21.814 1.00 85.06 94 ALA A C 1
ATOM 727 O O . ALA A 1 94 ? 31.696 22.563 -22.176 1.00 85.06 94 ALA A O 1
ATOM 728 N N . THR A 1 95 ? 30.337 20.843 -21.705 1.00 85.06 95 THR A N 1
ATOM 729 C CA . THR A 1 95 ? 31.338 19.779 -21.876 1.00 85.06 95 THR A CA 1
ATOM 730 C C . THR A 1 95 ? 31.363 19.189 -23.282 1.00 85.06 95 THR A C 1
ATOM 732 O O . THR A 1 95 ? 32.324 18.501 -23.628 1.00 85.06 95 THR A O 1
ATOM 735 N N . ARG A 1 96 ? 30.330 19.445 -24.101 1.00 85.94 96 ARG A N 1
ATOM 736 C CA . ARG A 1 96 ? 30.111 18.817 -25.420 1.00 85.94 96 ARG A CA 1
ATOM 737 C C . ARG A 1 96 ? 29.986 17.285 -25.360 1.00 85.94 96 ARG A C 1
ATOM 739 O O . ARG A 1 96 ? 30.051 16.611 -26.389 1.00 85.94 96 ARG A O 1
ATOM 746 N N . ALA A 1 97 ? 29.828 16.715 -24.164 1.00 87.75 97 ALA A N 1
ATOM 747 C CA . ALA A 1 97 ? 29.598 15.291 -23.971 1.00 87.75 97 ALA A CA 1
ATOM 748 C C . ALA A 1 97 ? 28.110 14.968 -24.153 1.00 87.75 97 ALA A C 1
ATOM 750 O O . ALA A 1 97 ? 27.251 15.762 -23.783 1.00 87.75 97 ALA A O 1
ATOM 751 N N . PHE A 1 98 ? 27.796 13.795 -24.705 1.00 89.50 98 PHE A N 1
ATOM 752 C CA . PHE A 1 98 ? 26.422 13.292 -24.684 1.00 89.50 98 PHE A CA 1
ATOM 753 C C . PHE A 1 98 ? 26.151 12.685 -23.315 1.00 89.50 98 PHE A C 1
ATOM 755 O O . PHE A 1 98 ? 26.893 11.812 -22.866 1.00 89.50 98 PHE A O 1
ATOM 762 N N . VAL A 1 99 ? 25.101 13.165 -22.663 1.00 92.56 99 VAL A N 1
ATOM 763 C CA . VAL A 1 99 ? 24.729 12.780 -21.304 1.00 92.56 99 VAL A CA 1
ATOM 764 C C . VAL A 1 99 ? 23.238 12.492 -21.240 1.00 92.56 99 VAL A C 1
ATOM 766 O O . VAL A 1 99 ? 22.453 12.992 -22.051 1.00 92.56 99 VAL A O 1
ATOM 769 N N . LEU A 1 100 ? 22.851 11.679 -20.263 1.00 93.06 100 LEU A N 1
ATOM 770 C CA . LEU A 1 100 ? 21.454 11.467 -19.929 1.00 93.06 100 LEU A CA 1
ATOM 771 C C . LEU A 1 100 ? 20.944 12.697 -19.168 1.00 93.06 100 LEU A C 1
ATOM 773 O O . LEU A 1 100 ? 21.478 13.056 -18.119 1.00 93.06 100 LEU A O 1
ATOM 777 N N . SER A 1 101 ? 19.958 13.377 -19.743 1.00 90.25 101 SER A N 1
ATOM 778 C CA . SER A 1 101 ? 19.425 14.639 -19.225 1.00 90.25 101 SER A CA 1
ATOM 779 C C . SER A 1 101 ? 18.141 14.475 -18.423 1.00 90.25 101 SER A C 1
ATOM 781 O O . SER A 1 101 ? 17.852 15.328 -17.597 1.00 90.25 101 SER A O 1
ATOM 783 N N . ASN A 1 102 ? 17.351 13.434 -18.691 1.00 93.69 102 ASN A N 1
ATOM 784 C CA . ASN A 1 102 ? 16.129 13.149 -17.941 1.00 93.69 102 ASN A CA 1
ATOM 785 C C . ASN A 1 102 ? 15.764 11.669 -18.066 1.00 93.69 102 ASN A C 1
ATOM 787 O O . ASN A 1 102 ? 15.981 11.069 -19.124 1.00 93.69 102 ASN A O 1
ATOM 791 N N . VAL A 1 103 ? 15.165 11.118 -17.017 1.00 96.31 103 VAL A N 1
ATOM 792 C CA . VAL A 1 103 ? 14.462 9.835 -17.044 1.00 96.31 103 VAL A CA 1
ATOM 793 C C . VAL A 1 103 ? 13.164 10.015 -16.277 1.00 96.31 103 VAL A C 1
ATOM 795 O O . VAL A 1 103 ? 13.189 10.564 -15.180 1.00 96.31 103 VAL A O 1
ATOM 798 N N . GLU A 1 104 ? 12.042 9.594 -16.852 1.00 96.12 104 GLU A N 1
ATOM 799 C CA . GLU A 1 104 ? 10.737 9.793 -16.219 1.00 96.12 104 GLU A CA 1
ATOM 800 C C . GLU A 1 104 ? 9.717 8.707 -16.565 1.00 96.12 104 GLU A C 1
ATOM 802 O O . GLU A 1 104 ? 9.708 8.138 -17.662 1.00 96.12 104 GLU A O 1
ATOM 807 N N . TRP A 1 105 ? 8.802 8.486 -15.626 1.00 97.19 105 TRP A N 1
ATOM 808 C CA . TRP A 1 105 ? 7.535 7.794 -15.821 1.00 97.19 105 TRP A CA 1
ATOM 809 C C . TRP A 1 105 ? 6.437 8.679 -15.217 1.00 97.19 105 TRP A C 1
ATOM 811 O O . TRP A 1 105 ? 6.063 8.506 -14.053 1.00 97.19 105 TRP A O 1
ATOM 821 N N . PRO A 1 106 ? 5.865 9.611 -16.002 1.00 95.62 106 PRO A N 1
ATOM 822 C CA . PRO A 1 106 ? 5.113 10.742 -15.458 1.00 95.62 106 PRO A CA 1
ATOM 823 C C . PRO A 1 106 ? 3.958 10.373 -14.521 1.00 95.62 106 PRO A C 1
ATOM 825 O O . PRO A 1 106 ? 3.769 11.027 -13.493 1.00 95.62 106 PRO A O 1
ATOM 828 N N . ASP A 1 107 ? 3.183 9.337 -14.856 1.00 97.69 107 ASP A N 1
ATOM 829 C CA . ASP A 1 107 ? 2.060 8.885 -14.027 1.00 97.69 107 ASP A CA 1
ATOM 830 C C . ASP A 1 107 ? 2.528 8.242 -12.719 1.00 97.69 107 ASP A C 1
ATOM 832 O O . ASP A 1 107 ? 1.967 8.533 -11.660 1.00 97.69 107 ASP A O 1
ATOM 836 N N . LEU A 1 108 ? 3.582 7.421 -12.762 1.00 97.69 108 LEU A N 1
ATOM 837 C CA . LEU A 1 108 ? 4.125 6.803 -11.557 1.00 97.69 108 LEU A CA 1
ATOM 838 C C . LEU A 1 108 ? 4.813 7.842 -10.663 1.00 97.69 108 LEU A C 1
ATOM 840 O O . LEU A 1 108 ? 4.557 7.875 -9.461 1.00 97.69 108 LEU A O 1
ATOM 844 N N . ASP A 1 109 ? 5.611 8.738 -11.241 1.00 96.44 109 ASP A N 1
ATOM 845 C CA . ASP A 1 109 ? 6.301 9.811 -10.516 1.00 96.44 109 ASP A CA 1
ATOM 846 C C . ASP A 1 109 ? 5.300 10.726 -9.808 1.00 96.44 109 ASP A C 1
ATOM 848 O O . ASP A 1 109 ? 5.449 11.086 -8.635 1.00 96.44 109 ASP A O 1
ATOM 852 N N . ARG A 1 110 ? 4.222 11.076 -10.516 1.00 96.62 110 ARG A N 1
ATOM 853 C CA . ARG A 1 110 ? 3.105 11.847 -9.975 1.00 96.62 110 ARG A CA 1
ATOM 854 C C . ARG A 1 110 ? 2.421 11.101 -8.827 1.00 96.62 110 ARG A C 1
ATOM 856 O O . ARG A 1 110 ? 2.145 11.730 -7.802 1.00 96.62 110 ARG A O 1
ATOM 863 N N . ALA A 1 111 ? 2.148 9.806 -8.992 1.00 97.38 111 ALA A N 1
ATOM 864 C CA . ALA A 1 111 ? 1.520 8.978 -7.967 1.00 97.38 111 ALA A CA 1
ATOM 865 C C . ALA A 1 111 ? 2.379 8.911 -6.697 1.00 97.38 111 ALA A C 1
ATOM 867 O O . ALA A 1 111 ? 1.899 9.231 -5.609 1.00 97.38 111 ALA A O 1
ATOM 868 N N . LEU A 1 112 ? 3.667 8.588 -6.842 1.00 96.44 112 LEU A N 1
ATOM 869 C CA . LEU A 1 112 ? 4.609 8.461 -5.730 1.00 96.44 112 LEU A CA 1
ATOM 870 C C . LEU A 1 112 ? 4.815 9.782 -4.999 1.00 96.44 112 LEU A C 1
ATOM 872 O O . LEU A 1 112 ? 4.783 9.806 -3.771 1.00 96.44 112 LEU A O 1
ATOM 876 N N . ARG A 1 113 ? 4.946 10.898 -5.724 1.00 95.75 113 ARG A N 1
ATOM 877 C CA . ARG A 1 113 ? 5.069 12.225 -5.105 1.00 95.75 113 ARG A CA 1
ATOM 878 C C . ARG A 1 113 ? 3.866 12.566 -4.225 1.00 95.75 113 ARG A C 1
ATOM 880 O O . ARG A 1 113 ? 4.039 13.169 -3.172 1.00 95.75 113 ARG A O 1
ATOM 887 N N . MET A 1 114 ? 2.653 12.213 -4.651 1.00 96.38 114 MET A N 1
ATOM 888 C CA . MET A 1 114 ? 1.441 12.479 -3.869 1.00 96.38 114 MET A CA 1
ATOM 889 C C . MET A 1 114 ? 1.256 11.501 -2.707 1.00 96.38 114 MET A C 1
ATOM 891 O O . MET A 1 114 ? 0.865 11.931 -1.624 1.00 96.38 114 MET A O 1
ATOM 895 N N . ALA A 1 115 ? 1.550 10.217 -2.915 1.00 95.56 115 ALA A N 1
ATOM 896 C CA . ALA A 1 115 ? 1.369 9.172 -1.908 1.00 95.56 115 ALA A CA 1
ATOM 897 C C . ALA A 1 115 ? 2.441 9.188 -0.807 1.00 95.56 115 ALA A C 1
ATOM 899 O O . ALA A 1 115 ? 2.162 8.782 0.320 1.00 95.56 115 ALA A O 1
ATOM 900 N N . ASN A 1 116 ? 3.652 9.659 -1.122 1.00 94.25 116 ASN A N 1
ATOM 901 C CA . ASN A 1 116 ? 4.780 9.723 -0.187 1.00 94.25 116 ASN A CA 1
ATOM 902 C C . ASN A 1 116 ? 4.984 11.119 0.420 1.00 94.25 116 ASN A C 1
ATOM 904 O O . ASN A 1 116 ? 5.952 11.329 1.149 1.00 94.25 116 ASN A O 1
ATOM 908 N N . ASN A 1 117 ? 4.098 12.080 0.133 1.00 92.81 117 ASN A N 1
ATOM 909 C CA . ASN A 1 117 ? 4.121 13.367 0.818 1.00 92.81 117 ASN A CA 1
ATOM 910 C C . ASN A 1 117 ? 3.833 13.141 2.321 1.00 92.81 117 ASN A C 1
ATOM 912 O O . ASN A 1 117 ? 2.805 12.544 2.638 1.00 92.81 117 ASN A O 1
ATOM 916 N N . PRO A 1 118 ? 4.679 13.623 3.252 1.00 91.19 118 PRO A N 1
ATOM 917 C CA . PRO A 1 118 ? 4.408 13.529 4.690 1.00 91.19 118 PRO A CA 1
ATOM 918 C C . PRO A 1 118 ? 3.080 14.169 5.124 1.00 91.19 118 PRO A C 1
ATOM 920 O O . PRO A 1 118 ? 2.521 13.789 6.146 1.00 91.19 118 PRO A O 1
ATOM 923 N N . GLU A 1 119 ? 2.572 15.123 4.342 1.00 92.12 119 GLU A N 1
ATOM 924 C CA . GLU A 1 119 ? 1.287 15.803 4.545 1.00 92.12 119 GLU A CA 1
ATOM 925 C C . GLU A 1 119 ? 0.170 15.233 3.649 1.00 92.12 119 GLU A C 1
ATOM 927 O O . GLU A 1 119 ? -0.839 15.900 3.393 1.00 92.12 119 GLU A O 1
ATOM 932 N N . ALA A 1 120 ? 0.354 14.021 3.111 1.00 92.25 120 ALA A N 1
ATOM 933 C CA . ALA A 1 120 ? -0.656 13.369 2.289 1.00 92.25 120 ALA A CA 1
ATOM 934 C C . ALA A 1 120 ? -1.975 13.233 3.062 1.00 92.25 120 ALA A C 1
ATOM 936 O O . ALA A 1 120 ? -2.011 12.786 4.203 1.00 92.25 120 ALA A O 1
ATOM 937 N N . ASN A 1 121 ? -3.069 13.611 2.410 1.00 93.88 121 ASN A N 1
ATOM 938 C CA . ASN A 1 121 ? -4.420 13.559 2.954 1.00 93.88 121 ASN A CA 1
ATOM 939 C C . ASN A 1 121 ? -5.357 12.860 1.964 1.00 93.88 121 ASN A C 1
ATOM 941 O O . ASN A 1 121 ? -4.970 12.530 0.840 1.00 93.88 121 ASN A O 1
ATOM 945 N N . ALA A 1 122 ? -6.621 12.673 2.348 1.00 93.94 122 ALA A N 1
ATOM 946 C CA . ALA A 1 122 ? -7.611 11.992 1.514 1.00 93.94 122 ALA A CA 1
ATOM 947 C C . ALA A 1 122 ? -7.689 12.526 0.068 1.00 93.94 122 ALA A C 1
ATOM 949 O O . ALA A 1 122 ? -7.838 11.746 -0.872 1.00 93.94 122 ALA A O 1
ATOM 950 N N . LYS A 1 123 ? -7.544 13.843 -0.141 1.00 95.12 123 LYS A N 1
ATOM 951 C CA . LYS A 1 123 ? -7.580 14.433 -1.486 1.00 95.12 123 LYS A CA 1
ATOM 952 C C . LYS A 1 123 ? -6.347 14.041 -2.302 1.00 95.12 123 LYS A C 1
ATOM 954 O O . LYS A 1 123 ? -6.500 13.582 -3.432 1.00 95.12 123 LYS A O 1
ATOM 959 N N . SER A 1 124 ? -5.144 14.208 -1.750 1.00 96.75 124 SER A N 1
ATOM 960 C CA . SER A 1 124 ? -3.911 13.874 -2.477 1.00 96.75 124 SER A CA 1
ATOM 961 C C . SER A 1 124 ? -3.784 12.372 -2.729 1.00 96.75 124 SER A C 1
ATOM 963 O O . SER A 1 124 ? -3.334 11.980 -3.798 1.00 96.75 124 SER A O 1
ATOM 965 N N . LEU A 1 125 ? -4.234 11.526 -1.798 1.00 97.12 125 LEU A N 1
ATOM 966 C CA . LEU A 1 125 ? -4.237 10.068 -1.960 1.00 97.12 125 LEU A CA 1
ATOM 967 C C . LEU A 1 125 ? -5.241 9.604 -3.030 1.00 97.12 125 LEU A C 1
ATOM 969 O O . LEU A 1 125 ? -4.943 8.691 -3.799 1.00 97.12 125 LEU A O 1
ATOM 973 N N . ALA A 1 126 ? -6.399 10.263 -3.150 1.00 96.50 126 ALA A N 1
ATOM 974 C CA . ALA A 1 126 ? -7.346 9.999 -4.236 1.00 96.50 126 ALA A CA 1
ATOM 975 C C . ALA A 1 126 ? -6.808 10.446 -5.612 1.00 96.50 126 ALA A C 1
ATOM 977 O O . ALA A 1 126 ? -7.070 9.809 -6.632 1.00 96.50 126 ALA A O 1
ATOM 978 N N . GLU A 1 127 ? -6.038 11.536 -5.670 1.00 97.12 127 GLU A N 1
ATOM 979 C CA . GLU A 1 127 ? -5.338 11.956 -6.894 1.00 97.12 127 GLU A CA 1
ATOM 980 C C . GLU A 1 127 ? -4.154 11.029 -7.232 1.00 97.12 127 GLU A C 1
ATOM 982 O O . GLU A 1 127 ? -3.919 10.722 -8.409 1.00 97.12 127 GLU A O 1
ATOM 987 N N . ALA A 1 128 ? -3.450 10.525 -6.213 1.00 97.69 128 ALA A N 1
ATOM 988 C CA . ALA A 1 128 ? -2.421 9.503 -6.362 1.00 97.69 128 ALA A CA 1
ATOM 989 C C . ALA A 1 128 ? -3.005 8.207 -6.933 1.00 97.69 128 ALA A C 1
ATOM 991 O O . ALA A 1 128 ? -2.426 7.657 -7.863 1.00 97.69 128 ALA A O 1
ATOM 992 N N . GLU A 1 129 ? -4.180 7.771 -6.465 1.00 97.94 129 GLU A N 1
ATOM 993 C CA . GLU A 1 129 ? -4.852 6.565 -6.966 1.00 97.94 129 GLU A CA 1
ATOM 994 C C . GLU A 1 129 ? -5.125 6.644 -8.470 1.00 97.94 129 GLU A C 1
ATOM 996 O O . GLU A 1 129 ? -4.823 5.709 -9.209 1.00 97.94 129 GLU A O 1
ATOM 1001 N N . LYS A 1 130 ? -5.618 7.787 -8.961 1.00 98.06 130 LYS A N 1
ATOM 1002 C CA . LYS A 1 130 ? -5.827 7.993 -10.406 1.00 98.06 130 LYS A CA 1
ATOM 1003 C C . LYS A 1 130 ? -4.528 7.838 -11.198 1.00 98.06 130 LYS A C 1
ATOM 1005 O O . LYS A 1 130 ? -4.536 7.273 -12.288 1.00 98.06 130 LYS A O 1
ATOM 1010 N N . SER A 1 131 ? -3.424 8.329 -10.639 1.00 98.31 131 SER A N 1
ATOM 1011 C CA . SER A 1 131 ? -2.103 8.275 -11.269 1.00 98.31 131 SER A CA 1
ATOM 1012 C C . SER A 1 131 ? -1.509 6.858 -11.203 1.00 98.31 131 SER A C 1
ATOM 1014 O O . SER A 1 131 ? -0.977 6.371 -12.197 1.00 98.31 131 SER A O 1
ATOM 1016 N N . PHE A 1 132 ? -1.691 6.132 -10.092 1.00 98.50 132 PHE A N 1
ATOM 1017 C CA . PHE A 1 132 ? -1.334 4.713 -9.989 1.00 98.50 132 PHE A CA 1
ATOM 1018 C C . PHE A 1 132 ? -2.147 3.840 -10.946 1.00 98.50 132 PHE A C 1
ATOM 1020 O O . PHE A 1 132 ? -1.583 2.952 -11.581 1.00 98.50 132 PHE A O 1
ATOM 1027 N N . ALA A 1 133 ? -3.449 4.091 -11.094 1.00 98.06 133 ALA A N 1
ATOM 1028 C CA . ALA A 1 133 ? -4.293 3.375 -12.045 1.00 98.06 133 ALA A CA 1
ATOM 1029 C C . ALA A 1 133 ? -3.839 3.610 -13.497 1.00 98.06 133 ALA A C 1
ATOM 1031 O O . ALA A 1 133 ? -3.780 2.658 -14.276 1.00 98.06 133 ALA A O 1
ATOM 1032 N N . ALA A 1 134 ? -3.458 4.845 -13.850 1.00 98.38 134 ALA A N 1
ATOM 1033 C CA . ALA A 1 134 ? -2.879 5.166 -15.156 1.00 98.38 134 ALA A CA 1
ATOM 1034 C C . ALA A 1 134 ? -1.525 4.467 -15.373 1.00 98.38 134 ALA A C 1
ATOM 1036 O O . ALA A 1 134 ? -1.324 3.827 -16.405 1.00 98.38 134 ALA A O 1
ATOM 1037 N N . ALA A 1 135 ? -0.638 4.485 -14.372 1.00 98.25 135 ALA A N 1
ATOM 1038 C CA . ALA A 1 135 ? 0.630 3.760 -14.419 1.00 98.25 135 ALA A CA 1
ATOM 1039 C C . ALA A 1 135 ? 0.417 2.242 -14.581 1.00 98.25 135 ALA A C 1
ATOM 1041 O O . ALA A 1 135 ? 1.054 1.609 -15.422 1.00 98.25 135 ALA A O 1
ATOM 1042 N N . GLN A 1 136 ? -0.527 1.649 -13.844 1.00 98.06 136 GLN A N 1
ATOM 1043 C CA . GLN A 1 136 ? -0.870 0.232 -13.981 1.00 98.06 136 GLN A CA 1
ATOM 1044 C C . GLN A 1 136 ? -1.433 -0.077 -15.374 1.00 98.06 136 GLN A C 1
ATOM 1046 O O . GLN A 1 136 ? -1.113 -1.120 -15.935 1.00 98.06 136 GLN A O 1
ATOM 1051 N N . ALA A 1 137 ? -2.246 0.808 -15.953 1.00 97.81 137 ALA A N 1
ATOM 1052 C CA . ALA A 1 137 ? -2.765 0.630 -17.308 1.00 97.81 137 ALA A CA 1
ATOM 1053 C C . ALA A 1 137 ? -1.656 0.713 -18.371 1.00 97.81 137 ALA A C 1
ATOM 1055 O O . ALA A 1 137 ? -1.668 -0.068 -19.322 1.00 97.81 137 ALA A O 1
ATOM 1056 N N . ALA A 1 138 ? -0.684 1.613 -18.193 1.00 97.19 138 ALA A N 1
ATOM 1057 C CA . ALA A 1 138 ? 0.472 1.745 -19.078 1.00 97.19 138 ALA A CA 1
ATOM 1058 C C . ALA A 1 138 ? 1.430 0.545 -18.982 1.00 97.19 138 ALA A C 1
ATOM 1060 O O . ALA A 1 138 ? 2.083 0.191 -19.963 1.00 97.19 138 ALA A O 1
ATOM 1061 N N . TYR A 1 139 ? 1.510 -0.101 -17.814 1.00 97.12 139 TYR A N 1
ATOM 1062 C CA . TYR A 1 139 ? 2.399 -1.239 -17.591 1.00 97.12 139 TYR A CA 1
ATOM 1063 C C . TYR A 1 139 ? 1.745 -2.341 -16.732 1.00 97.12 139 TYR A C 1
ATOM 1065 O O . TYR A 1 139 ? 2.112 -2.562 -15.572 1.00 97.12 139 TYR A O 1
ATOM 1073 N N . PRO A 1 140 ? 0.777 -3.087 -17.303 1.00 96.19 140 PRO A N 1
ATOM 1074 C CA . PRO A 1 140 ? -0.118 -3.974 -16.550 1.00 96.19 140 PRO A CA 1
ATOM 1075 C C . PRO A 1 140 ? 0.549 -5.228 -15.986 1.00 96.19 140 PRO A C 1
ATOM 1077 O O . PRO A 1 140 ? -0.032 -5.898 -15.129 1.00 96.19 140 PRO A O 1
ATOM 1080 N N . LYS A 1 141 ? 1.757 -5.557 -16.447 1.00 95.31 141 LYS A N 1
ATOM 1081 C CA . LYS A 1 141 ? 2.527 -6.711 -15.970 1.00 95.31 141 LYS A CA 1
ATOM 1082 C C . LYS A 1 141 ? 3.360 -6.438 -14.717 1.00 95.31 141 LYS A C 1
ATOM 1084 O O . LYS A 1 141 ? 3.979 -7.357 -14.208 1.00 95.31 141 LYS A O 1
ATOM 1089 N N . SER A 1 142 ? 3.371 -5.206 -14.209 1.00 97.00 142 SER A N 1
ATOM 1090 C CA . SER A 1 142 ? 4.108 -4.885 -12.988 1.00 97.00 142 SER A CA 1
ATOM 1091 C C . SER A 1 142 ? 3.341 -5.290 -11.734 1.00 97.00 142 SER A C 1
ATOM 1093 O O . SER A 1 142 ? 2.349 -4.651 -11.372 1.00 97.00 142 SER A O 1
ATOM 1095 N N . GLY A 1 143 ? 3.848 -6.305 -11.031 1.00 97.12 143 GLY A N 1
ATOM 1096 C CA . GLY A 1 143 ? 3.397 -6.649 -9.680 1.00 97.12 143 GLY A CA 1
ATOM 1097 C C . GLY A 1 143 ? 3.627 -5.506 -8.688 1.00 97.12 143 GLY A C 1
ATOM 1098 O O . GLY A 1 143 ? 2.736 -5.154 -7.917 1.00 97.12 143 GLY A O 1
ATOM 1099 N N . TRP A 1 144 ? 4.779 -4.838 -8.786 1.00 97.50 144 TRP A N 1
ATOM 1100 C CA . TRP A 1 144 ? 5.132 -3.729 -7.899 1.00 97.50 144 TRP A CA 1
ATOM 1101 C C . TRP A 1 144 ? 4.149 -2.549 -7.986 1.00 97.50 144 TRP A C 1
ATOM 1103 O O . TRP A 1 144 ? 3.700 -2.044 -6.960 1.00 97.50 144 TRP A O 1
ATOM 1113 N N . VAL A 1 145 ? 3.740 -2.136 -9.195 1.00 98.12 145 VAL A N 1
ATOM 1114 C CA . VAL A 1 145 ? 2.779 -1.025 -9.371 1.00 98.12 145 VAL A CA 1
ATOM 1115 C C . VAL A 1 145 ? 1.415 -1.396 -8.789 1.00 98.12 145 VAL A C 1
ATOM 1117 O O . VAL A 1 145 ? 0.769 -0.557 -8.163 1.00 98.12 145 VAL A O 1
ATOM 1120 N N . ARG A 1 146 ? 0.988 -2.659 -8.934 1.00 98.38 146 ARG A N 1
ATOM 1121 C CA . ARG A 1 146 ? -0.263 -3.159 -8.339 1.00 98.38 146 ARG A CA 1
ATOM 1122 C C . ARG A 1 146 ? -0.227 -3.085 -6.812 1.00 98.38 146 ARG A C 1
ATOM 1124 O O . ARG A 1 146 ? -1.191 -2.631 -6.200 1.00 98.38 146 ARG A O 1
ATOM 1131 N N . LEU A 1 147 ? 0.892 -3.475 -6.204 1.00 98.50 147 LEU A N 1
ATOM 1132 C CA . LEU A 1 147 ? 1.087 -3.402 -4.754 1.00 98.50 147 LEU A CA 1
ATOM 1133 C C . LEU A 1 147 ? 1.185 -1.962 -4.245 1.00 98.50 147 LEU A C 1
ATOM 1135 O O . LEU A 1 147 ? 0.604 -1.652 -3.207 1.00 98.50 147 LEU A O 1
ATOM 1139 N N . ALA A 1 148 ? 1.873 -1.076 -4.969 1.00 98.19 148 ALA A N 1
ATOM 1140 C CA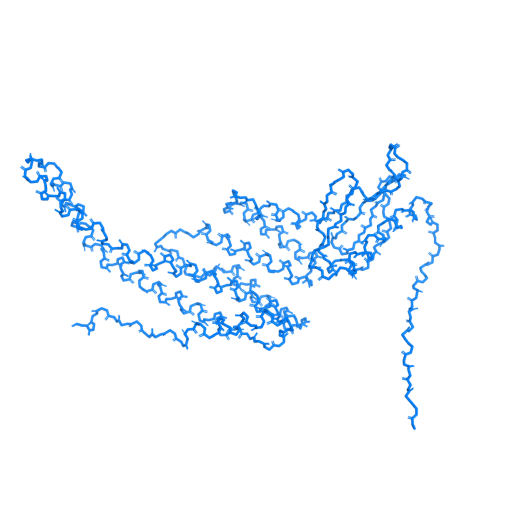 . ALA A 1 148 ? 1.961 0.344 -4.629 1.00 98.19 148 ALA A CA 1
ATOM 1141 C C . ALA A 1 148 ? 0.585 1.027 -4.692 1.00 98.19 148 ALA A C 1
ATOM 1143 O O . ALA A 1 148 ? 0.220 1.791 -3.798 1.00 98.19 148 ALA A O 1
ATOM 1144 N N . ARG A 1 149 ? -0.217 0.683 -5.705 1.00 98.25 149 ARG A N 1
ATOM 1145 C CA . ARG A 1 149 ? -1.610 1.118 -5.825 1.00 98.25 149 ARG A CA 1
ATOM 1146 C C . ARG A 1 149 ? -2.463 0.641 -4.646 1.00 98.25 149 ARG A C 1
ATOM 1148 O O . ARG A 1 149 ? -3.152 1.448 -4.027 1.00 98.25 149 ARG A O 1
ATOM 1155 N N . LEU A 1 150 ? -2.385 -0.646 -4.296 1.00 98.62 150 LEU A N 1
ATOM 1156 C CA . LEU A 1 150 ? -3.085 -1.190 -3.129 1.00 98.62 150 LEU A CA 1
ATOM 1157 C C . LEU A 1 150 ? -2.673 -0.467 -1.838 1.00 98.62 150 LEU A C 1
ATOM 1159 O O . LEU A 1 150 ? -3.531 -0.092 -1.044 1.00 98.62 150 LEU A O 1
ATOM 1163 N N . ASP A 1 151 ? -1.377 -0.228 -1.640 1.00 98.06 151 ASP A N 1
ATOM 1164 C CA . ASP A 1 151 ? -0.850 0.499 -0.480 1.00 98.06 151 ASP A CA 1
ATOM 1165 C C . ASP A 1 151 ? -1.458 1.907 -0.358 1.00 98.06 151 ASP A C 1
ATOM 1167 O O . ASP A 1 151 ? -1.901 2.307 0.721 1.00 98.06 151 ASP A O 1
ATOM 1171 N N . ASN A 1 152 ? -1.556 2.629 -1.479 1.00 98.12 152 ASN A N 1
ATOM 1172 C CA . ASN A 1 152 ? -2.199 3.938 -1.539 1.00 98.12 152 ASN A CA 1
ATOM 1173 C C . ASN A 1 152 ? -3.695 3.878 -1.193 1.00 98.12 152 ASN A C 1
ATOM 1175 O O . ASN A 1 152 ? -4.168 4.705 -0.415 1.00 98.12 152 ASN A O 1
ATOM 1179 N N . LEU A 1 153 ? -4.434 2.893 -1.712 1.00 97.44 153 LEU A N 1
ATOM 1180 C CA . LEU A 1 153 ? -5.855 2.710 -1.389 1.00 97.44 153 LEU A CA 1
ATOM 1181 C C . LEU A 1 153 ? -6.078 2.391 0.092 1.00 97.44 153 LEU A C 1
ATOM 1183 O O . LEU A 1 153 ? -7.006 2.920 0.701 1.00 97.44 153 LEU A O 1
ATOM 1187 N N . LEU A 1 154 ? -5.210 1.577 0.699 1.00 96.06 154 LEU A N 1
ATOM 1188 C CA . LEU A 1 154 ? -5.275 1.290 2.133 1.00 96.06 154 LEU A CA 1
ATOM 1189 C C . LEU A 1 154 ? -4.991 2.545 2.969 1.00 96.06 154 LEU A C 1
ATOM 1191 O O . LEU A 1 154 ? -5.720 2.807 3.925 1.00 96.06 154 LEU A O 1
ATOM 1195 N N . LYS A 1 155 ? -4.000 3.364 2.588 1.00 94.62 155 LYS A N 1
ATOM 1196 C CA . LYS A 1 155 ? -3.745 4.676 3.216 1.00 94.62 155 LYS A CA 1
ATOM 1197 C C . LYS A 1 155 ? -4.946 5.612 3.073 1.00 94.62 155 LYS A C 1
ATOM 1199 O O . LYS A 1 155 ? -5.400 6.181 4.061 1.00 94.62 155 LYS A O 1
ATOM 1204 N N . LEU A 1 156 ? -5.514 5.720 1.870 1.00 94.44 156 LEU A N 1
ATOM 1205 C CA . LEU A 1 156 ? -6.715 6.519 1.616 1.00 94.44 156 LEU A CA 1
ATOM 1206 C C . LEU A 1 156 ? -7.879 6.058 2.495 1.00 94.44 156 LEU A C 1
ATOM 1208 O O . LEU A 1 156 ? -8.604 6.880 3.059 1.00 94.44 156 LEU A O 1
ATOM 1212 N N . ARG A 1 157 ? -8.052 4.742 2.639 1.00 92.31 157 ARG A N 1
ATOM 1213 C CA . ARG A 1 157 ? -9.076 4.166 3.504 1.00 92.31 157 ARG A CA 1
ATOM 1214 C C . ARG A 1 157 ? -8.855 4.542 4.964 1.00 92.31 157 ARG A C 1
ATOM 1216 O O . ARG A 1 157 ? -9.829 4.820 5.650 1.00 92.31 157 ARG A O 1
ATOM 1223 N N . GLU A 1 158 ? -7.618 4.556 5.451 1.00 90.00 158 GLU A N 1
ATOM 1224 C CA . GLU A 1 158 ? -7.324 5.000 6.819 1.00 90.00 158 GLU A CA 1
ATOM 1225 C C . GLU A 1 158 ? -7.673 6.473 7.049 1.00 90.00 158 GLU A C 1
ATOM 1227 O O . GLU A 1 158 ? -8.264 6.779 8.084 1.00 90.00 158 GLU A O 1
ATOM 1232 N N . GLU A 1 159 ? -7.371 7.343 6.083 1.00 89.44 159 GLU A N 1
ATOM 1233 C CA . GLU A 1 159 ? -7.645 8.787 6.152 1.00 89.44 159 GLU A CA 1
ATOM 1234 C C . GLU A 1 159 ? -9.135 9.127 6.046 1.00 89.44 159 GLU A C 1
ATOM 1236 O O . GLU A 1 159 ? -9.634 10.045 6.691 1.00 89.44 159 GLU A O 1
ATOM 1241 N N . THR A 1 160 ? -9.871 8.391 5.216 1.00 86.81 160 THR A N 1
ATOM 1242 C CA . THR A 1 160 ? -11.299 8.654 4.958 1.00 86.81 160 THR A CA 1
ATOM 1243 C C . THR A 1 160 ? -12.229 7.983 5.961 1.00 86.81 160 THR A C 1
ATOM 1245 O O . THR A 1 160 ? -13.433 8.244 5.969 1.00 86.81 160 THR A O 1
ATOM 1248 N N . ARG A 1 161 ? -11.698 7.114 6.821 1.00 82.44 161 ARG A N 1
ATOM 1249 C CA . ARG A 1 161 ? -12.480 6.408 7.828 1.00 82.44 161 ARG A CA 1
ATOM 1250 C C . ARG A 1 161 ? -12.786 7.333 9.011 1.00 82.44 161 ARG A C 1
ATOM 1252 O O . ARG A 1 161 ? -11.929 7.565 9.860 1.00 82.44 161 ARG A O 1
ATOM 1259 N N . SER A 1 162 ? -14.026 7.809 9.107 1.00 59.19 162 SER A N 1
ATOM 1260 C CA . SER A 1 162 ? -14.521 8.553 10.273 1.00 59.19 162 SER A CA 1
ATOM 1261 C C . SER A 1 162 ? -14.766 7.632 11.474 1.00 59.19 162 SER A C 1
ATOM 1263 O O . SER A 1 162 ? -15.075 6.460 11.308 1.00 59.19 162 SER A O 1
ATOM 1265 N N . GLY A 1 163 ? -14.643 8.145 12.700 1.00 55.06 163 GLY A N 1
ATOM 1266 C CA . GLY A 1 163 ? -14.935 7.387 13.923 1.00 55.06 163 GLY A CA 1
ATOM 1267 C C . GLY A 1 163 ? -16.363 6.816 14.003 1.00 55.06 163 GLY A C 1
ATOM 1268 O O . GLY A 1 163 ? -17.192 7.077 13.139 1.00 55.06 163 GLY A O 1
ATOM 1269 N N . THR A 1 164 ? -16.578 6.015 15.056 1.00 44.66 164 THR A N 1
ATOM 1270 C CA . THR A 1 164 ? -17.798 5.333 15.564 1.00 44.66 164 THR A CA 1
ATOM 1271 C C . THR A 1 164 ? -18.751 4.611 14.597 1.00 44.66 164 THR A C 1
ATOM 1273 O O . THR A 1 164 ? -19.285 3.586 15.006 1.00 44.66 164 THR A O 1
ATOM 1276 N N . GLU A 1 165 ? -18.911 5.020 13.339 1.00 49.22 165 GLU A N 1
ATOM 1277 C CA . GLU A 1 165 ? -19.791 4.417 12.314 1.00 49.22 165 GLU A CA 1
ATOM 1278 C C . GLU A 1 165 ? -19.029 3.854 11.101 1.00 49.22 165 GLU A C 1
ATOM 1280 O O . GLU A 1 165 ? -19.629 3.380 10.138 1.00 49.22 165 GLU A O 1
ATOM 1285 N N . ALA A 1 166 ? -17.697 3.914 11.117 1.00 62.22 166 ALA A N 1
ATOM 1286 C CA . ALA A 1 166 ? -16.893 3.506 9.976 1.00 62.22 166 ALA A CA 1
ATOM 1287 C C . ALA A 1 166 ? -17.098 2.035 9.577 1.00 62.22 166 ALA A C 1
ATOM 1289 O O . ALA A 1 166 ? -17.005 1.163 10.444 1.00 62.22 166 ALA A O 1
ATOM 1290 N N . PRO A 1 167 ? -17.244 1.738 8.270 1.00 73.06 167 PRO A N 1
ATOM 1291 C CA . PRO A 1 167 ? -17.307 0.362 7.807 1.00 73.06 167 PRO A CA 1
ATOM 1292 C C . PRO A 1 167 ? -15.980 -0.350 8.085 1.00 73.06 167 PRO A C 1
ATOM 1294 O O . PRO A 1 167 ? -14.905 0.176 7.778 1.00 73.06 167 PRO A O 1
ATOM 1297 N N . GLU A 1 168 ? -16.059 -1.567 8.613 1.00 83.62 168 GLU A N 1
ATOM 1298 C CA . GLU A 1 168 ? -14.910 -2.383 9.014 1.00 83.62 168 GLU A CA 1
ATOM 1299 C C . GLU A 1 168 ? -14.039 -2.826 7.834 1.00 83.62 168 GLU A C 1
ATOM 1301 O O . GLU A 1 168 ? -12.907 -3.248 8.036 1.00 83.62 168 GLU A O 1
ATOM 1306 N N . THR A 1 169 ? -14.557 -2.728 6.610 1.00 89.44 169 THR A N 1
ATOM 1307 C CA . THR A 1 169 ? -13.943 -3.246 5.385 1.00 89.44 169 THR A CA 1
ATOM 1308 C C . THR A 1 169 ? -12.810 -2.361 4.849 1.00 89.44 169 THR A C 1
ATOM 1310 O O . THR A 1 169 ? -12.706 -1.166 5.158 1.00 89.44 169 THR A O 1
ATOM 1313 N N . LEU A 1 170 ? -11.998 -2.935 3.951 1.00 90.31 170 LEU A N 1
ATOM 1314 C CA . LEU A 1 170 ? -10.980 -2.213 3.168 1.00 90.31 170 LEU A CA 1
ATOM 1315 C C . LEU A 1 170 ? -11.580 -1.134 2.243 1.00 90.31 170 LEU A C 1
ATOM 1317 O O . LEU A 1 170 ? -10.850 -0.284 1.742 1.00 90.31 170 LEU A O 1
ATOM 1321 N N . GLY A 1 171 ? -12.898 -1.163 2.018 1.00 90.94 171 GLY A N 1
ATOM 1322 C CA . GLY A 1 171 ? -13.575 -0.441 0.943 1.00 90.94 171 GLY A CA 1
ATOM 1323 C C . GLY A 1 171 ? -13.611 -1.242 -0.363 1.00 90.94 171 GLY A C 1
ATOM 1324 O O . GLY A 1 171 ? -12.800 -2.148 -0.582 1.00 90.94 171 GLY A O 1
ATOM 1325 N N . ASP A 1 172 ? -14.571 -0.907 -1.224 1.00 92.50 172 ASP A N 1
ATOM 1326 C CA . ASP A 1 172 ? -14.848 -1.652 -2.459 1.00 92.50 172 ASP A CA 1
ATOM 1327 C C . ASP A 1 172 ? -13.669 -1.598 -3.438 1.00 92.50 172 ASP A C 1
ATOM 1329 O O . ASP A 1 172 ? -13.289 -2.617 -4.007 1.00 92.50 172 ASP A O 1
ATOM 1333 N N . GLU A 1 173 ? -13.034 -0.430 -3.583 1.00 94.12 173 GLU A N 1
ATOM 1334 C CA . GLU A 1 173 ? -11.906 -0.243 -4.504 1.00 94.12 173 GLU A CA 1
ATOM 1335 C C . GLU A 1 173 ? -10.676 -1.064 -4.095 1.00 94.12 173 GLU A C 1
ATOM 1337 O O . GLU A 1 173 ? -10.102 -1.767 -4.925 1.00 94.12 173 GLU A O 1
ATOM 1342 N N . ALA A 1 174 ? -10.289 -1.032 -2.814 1.00 96.38 174 ALA A N 1
ATOM 1343 C CA . ALA A 1 174 ? -9.156 -1.813 -2.316 1.00 96.38 174 ALA A CA 1
ATOM 1344 C C . ALA A 1 174 ? -9.422 -3.323 -2.417 1.00 96.38 174 ALA A C 1
ATOM 1346 O O . ALA A 1 174 ? -8.538 -4.079 -2.818 1.00 96.38 174 ALA A O 1
ATOM 1347 N N . SER A 1 175 ? -10.651 -3.755 -2.109 1.00 96.44 175 SER A N 1
ATOM 1348 C CA . SER A 1 175 ? -11.059 -5.160 -2.239 1.00 96.44 175 SER A CA 1
ATOM 1349 C C . SER A 1 175 ? -10.999 -5.620 -3.699 1.00 96.44 175 SER A C 1
ATOM 1351 O O . SER A 1 175 ? -10.408 -6.657 -3.990 1.00 96.44 175 SER A O 1
ATOM 1353 N N . ALA A 1 176 ? -11.503 -4.804 -4.630 1.00 97.38 176 ALA A N 1
ATOM 1354 C CA . ALA A 1 176 ? -11.441 -5.090 -6.061 1.00 97.38 176 ALA A CA 1
ATOM 1355 C C . ALA A 1 176 ? -9.999 -5.144 -6.594 1.00 97.38 176 ALA A C 1
ATOM 1357 O O . ALA A 1 176 ? -9.695 -5.965 -7.459 1.00 97.38 176 ALA A O 1
ATOM 1358 N N . VAL A 1 177 ? -9.095 -4.296 -6.087 1.00 97.88 177 VAL A N 1
ATOM 1359 C CA . VAL A 1 177 ? -7.670 -4.349 -6.453 1.00 97.88 177 VAL A CA 1
ATOM 1360 C C . VAL A 1 177 ? -7.006 -5.626 -5.941 1.00 97.88 177 VAL A C 1
ATOM 1362 O O . VAL A 1 177 ? -6.234 -6.216 -6.692 1.00 97.88 177 VAL A O 1
ATOM 1365 N N . ILE A 1 178 ? -7.321 -6.089 -4.726 1.00 98.06 178 ILE A N 1
ATOM 1366 C CA . ILE A 1 178 ? -6.822 -7.380 -4.218 1.00 98.06 178 ILE A CA 1
ATOM 1367 C C . ILE A 1 178 ? -7.304 -8.524 -5.109 1.00 98.06 178 ILE A C 1
ATOM 1369 O O . ILE A 1 178 ? -6.481 -9.289 -5.599 1.00 98.06 178 ILE A O 1
ATOM 1373 N N . ASP A 1 179 ? -8.601 -8.600 -5.408 1.00 98.00 179 ASP A N 1
ATOM 1374 C CA . ASP A 1 179 ? -9.133 -9.673 -6.258 1.00 98.00 179 ASP A CA 1
ATOM 1375 C C . ASP A 1 179 ? -8.527 -9.633 -7.680 1.00 98.00 179 ASP A C 1
ATOM 1377 O O . ASP A 1 179 ? -8.262 -10.670 -8.292 1.00 98.00 179 ASP A O 1
ATOM 1381 N N . ALA A 1 180 ? -8.243 -8.435 -8.207 1.00 98.00 180 ALA A N 1
ATOM 1382 C CA . ALA A 1 180 ? -7.547 -8.266 -9.482 1.00 98.00 180 ALA A CA 1
ATOM 1383 C C . ALA A 1 180 ? -6.057 -8.654 -9.422 1.00 98.00 180 ALA A C 1
ATOM 1385 O O . ALA A 1 180 ? -5.494 -9.057 -10.445 1.00 98.00 180 ALA A O 1
ATOM 1386 N N . ILE A 1 181 ? -5.405 -8.514 -8.264 1.00 98.38 181 ILE A N 1
ATOM 1387 C CA . ILE A 1 181 ? -4.050 -9.025 -8.024 1.00 98.38 181 ILE A CA 1
ATOM 1388 C C . ILE A 1 181 ? -4.081 -10.551 -7.962 1.00 98.38 181 ILE A C 1
ATOM 1390 O O . ILE A 1 181 ? -3.284 -11.167 -8.659 1.00 98.38 181 ILE A O 1
ATOM 1394 N N . ASP A 1 182 ? -5.022 -11.150 -7.229 1.00 97.50 182 ASP A N 1
ATOM 1395 C CA . ASP A 1 182 ? -5.175 -12.607 -7.116 1.00 97.50 182 ASP A CA 1
ATOM 1396 C C . ASP A 1 182 ? -5.369 -13.253 -8.495 1.00 97.50 182 ASP A C 1
ATOM 1398 O O . ASP A 1 182 ? -4.699 -14.229 -8.848 1.00 97.50 182 ASP A O 1
ATOM 1402 N N . ALA A 1 183 ? -6.263 -12.680 -9.309 1.00 97.31 183 ALA A N 1
ATOM 1403 C CA . ALA A 1 183 ? -6.516 -13.149 -10.669 1.00 97.31 183 ALA A CA 1
ATOM 1404 C C . ALA A 1 183 ? -5.267 -13.035 -11.553 1.00 97.31 183 ALA A C 1
ATOM 1406 O O . ALA A 1 183 ? -4.893 -13.996 -12.223 1.00 97.31 183 ALA A O 1
ATOM 1407 N N . TRP A 1 184 ? -4.594 -11.882 -11.517 1.00 97.56 184 TRP A N 1
ATOM 1408 C CA . TRP A 1 184 ? -3.388 -11.655 -12.306 1.00 97.56 184 TRP A CA 1
ATOM 1409 C C . TRP A 1 184 ? -2.235 -12.570 -11.881 1.00 97.56 184 TRP A C 1
ATOM 1411 O O . TRP A 1 184 ? -1.628 -13.193 -12.742 1.00 97.56 184 TRP A O 1
ATOM 1421 N N . ALA A 1 185 ? -1.972 -12.706 -10.580 1.00 96.50 185 ALA A N 1
ATOM 1422 C CA . ALA A 1 185 ? -0.906 -13.545 -10.034 1.00 96.50 185 ALA A CA 1
ATOM 1423 C C . ALA A 1 185 ? -1.087 -15.017 -10.418 1.00 96.50 185 ALA A C 1
ATOM 1425 O O . ALA A 1 185 ? -0.126 -15.713 -10.740 1.00 96.50 185 ALA A O 1
ATOM 1426 N N . LYS A 1 186 ? -2.337 -15.492 -10.453 1.00 95.12 186 LYS A N 1
ATOM 1427 C CA . LYS A 1 186 ? -2.661 -16.838 -10.931 1.00 95.12 186 LYS A CA 1
ATOM 1428 C C . LYS A 1 186 ? -2.338 -17.031 -12.417 1.00 95.12 186 LYS A C 1
ATOM 1430 O O . LYS A 1 186 ? -1.941 -18.125 -12.808 1.00 95.12 186 LYS A O 1
ATOM 1435 N N . GLU A 1 187 ? -2.540 -16.006 -13.242 1.00 95.94 187 GLU A N 1
ATOM 1436 C CA . GLU A 1 187 ? -2.256 -16.046 -14.682 1.00 95.94 187 GLU A CA 1
ATOM 1437 C C . GLU A 1 187 ? -0.762 -15.885 -14.992 1.00 95.94 187 GLU A C 1
ATOM 1439 O O . GLU A 1 187 ? -0.248 -16.560 -15.884 1.00 95.94 187 GLU A O 1
ATOM 1444 N N . SER A 1 188 ? -0.065 -15.008 -14.266 1.00 93.75 188 SER A N 1
ATOM 1445 C CA . SER A 1 188 ? 1.354 -14.701 -14.473 1.00 93.75 188 SER A CA 1
ATOM 1446 C C . SER A 1 188 ? 2.308 -15.650 -13.745 1.00 93.75 188 SER A C 1
ATOM 1448 O O . SER A 1 188 ? 3.478 -15.710 -14.106 1.00 93.75 188 SER A O 1
ATOM 1450 N N . GLY A 1 189 ? 1.825 -16.402 -12.751 1.00 93.56 189 GLY A N 1
ATOM 1451 C CA . GLY A 1 189 ? 2.654 -17.230 -11.867 1.00 93.56 189 GLY A CA 1
ATOM 1452 C C . GLY A 1 189 ? 3.254 -16.470 -10.676 1.00 93.56 189 GLY A C 1
ATOM 1453 O O . GLY A 1 189 ? 3.952 -17.070 -9.863 1.00 93.56 189 GLY A O 1
ATOM 1454 N N . GLU A 1 190 ? 2.951 -15.180 -10.532 1.00 94.62 190 GLU A N 1
ATOM 1455 C CA . GLU A 1 190 ? 3.546 -14.248 -9.562 1.00 94.62 190 GLU A CA 1
ATOM 1456 C C . GLU A 1 190 ? 2.887 -14.357 -8.177 1.00 94.62 190 GLU A C 1
ATOM 1458 O O . GLU A 1 190 ? 2.242 -13.431 -7.677 1.00 94.62 190 GLU A O 1
ATOM 1463 N N . SER A 1 191 ? 3.016 -15.531 -7.555 1.00 95.25 191 SER A N 1
ATOM 1464 C CA . SER A 1 191 ? 2.318 -15.875 -6.302 1.00 95.25 191 SER A CA 1
ATOM 1465 C C . SER A 1 191 ? 2.751 -14.996 -5.121 1.00 95.25 191 SER A C 1
ATOM 1467 O O . SER A 1 191 ? 1.976 -14.766 -4.192 1.00 95.25 191 SER A O 1
ATOM 1469 N N . GLU A 1 192 ? 3.970 -14.462 -5.180 1.00 95.94 192 GLU A N 1
ATOM 1470 C CA . GLU A 1 192 ? 4.540 -13.531 -4.201 1.00 95.94 192 GLU A CA 1
ATOM 1471 C C . GLU A 1 192 ? 3.738 -12.234 -4.111 1.00 95.94 192 GLU A C 1
ATOM 1473 O O . GLU A 1 192 ? 3.418 -11.773 -3.017 1.00 95.94 192 GLU A O 1
ATOM 1478 N N . VAL A 1 193 ? 3.304 -11.702 -5.256 1.00 97.00 193 VAL A N 1
ATOM 1479 C CA . VAL A 1 193 ? 2.535 -10.454 -5.323 1.00 97.00 193 VAL A CA 1
ATOM 1480 C C . VAL A 1 193 ? 1.162 -10.624 -4.666 1.00 97.00 193 VAL A C 1
ATOM 1482 O O . VAL A 1 193 ? 0.704 -9.733 -3.951 1.00 97.00 193 VAL A O 1
ATOM 1485 N N . ALA A 1 194 ? 0.509 -11.776 -4.851 1.00 97.56 194 ALA A N 1
ATOM 1486 C CA . ALA A 1 194 ? -0.743 -12.083 -4.154 1.00 97.56 194 ALA A CA 1
ATOM 1487 C C . ALA A 1 194 ? -0.528 -12.242 -2.639 1.00 97.56 194 ALA A C 1
ATOM 1489 O O . ALA A 1 194 ? -1.276 -11.677 -1.837 1.00 97.56 194 ALA A O 1
ATOM 1490 N N . ALA A 1 195 ? 0.533 -12.945 -2.229 1.00 97.50 195 ALA A N 1
ATOM 1491 C CA . ALA A 1 195 ? 0.877 -13.088 -0.816 1.00 97.50 195 ALA A CA 1
ATOM 1492 C C . ALA A 1 195 ? 1.127 -11.722 -0.150 1.00 97.50 195 ALA A C 1
ATOM 1494 O O . ALA A 1 195 ? 0.572 -11.441 0.916 1.00 97.50 195 ALA A O 1
ATOM 1495 N N . GLU A 1 196 ? 1.891 -10.838 -0.793 1.00 98.00 196 GLU A N 1
ATOM 1496 C CA . GLU A 1 196 ? 2.137 -9.477 -0.312 1.00 98.00 196 GLU A CA 1
ATOM 1497 C C . GLU A 1 196 ? 0.862 -8.629 -0.228 1.00 98.00 196 GLU A C 1
ATOM 1499 O O . GLU A 1 196 ? 0.677 -7.890 0.745 1.00 98.00 196 GLU A O 1
ATOM 1504 N N . ALA A 1 197 ? -0.049 -8.750 -1.198 1.00 98.38 197 ALA A N 1
ATOM 1505 C CA . ALA A 1 197 ? -1.325 -8.040 -1.172 1.00 98.38 197 ALA A CA 1
ATOM 1506 C C . ALA A 1 197 ? -2.164 -8.426 0.059 1.00 98.38 197 ALA A C 1
ATOM 1508 O O . ALA A 1 197 ? -2.656 -7.550 0.782 1.00 98.38 197 ALA A O 1
ATOM 1509 N N . HIS A 1 198 ? -2.260 -9.722 0.366 1.00 98.06 198 HIS A N 1
ATOM 1510 C CA . HIS A 1 198 ? -2.950 -10.193 1.569 1.00 98.06 198 HIS A CA 1
ATOM 1511 C C . HIS A 1 198 ? -2.225 -9.804 2.858 1.00 98.06 198 HIS A C 1
ATOM 1513 O O . HIS A 1 198 ? -2.883 -9.419 3.826 1.00 98.06 198 HIS A O 1
ATOM 1519 N N . LEU A 1 199 ? -0.887 -9.826 2.890 1.00 98.19 199 LEU A N 1
ATOM 1520 C CA . LEU A 1 199 ? -0.120 -9.336 4.042 1.00 98.19 199 LEU A CA 1
ATOM 1521 C C . LEU A 1 199 ? -0.398 -7.851 4.318 1.00 98.19 199 LEU A C 1
ATOM 1523 O O . LEU A 1 199 ? -0.590 -7.471 5.477 1.00 98.19 199 LEU A O 1
ATOM 1527 N N . LYS A 1 200 ? -0.497 -7.012 3.278 1.00 98.12 200 LYS A N 1
ATOM 1528 C CA . LYS A 1 200 ? -0.877 -5.594 3.411 1.00 98.12 200 LYS A CA 1
ATOM 1529 C C . LYS A 1 200 ? -2.296 -5.426 3.961 1.00 98.12 200 LYS A C 1
ATOM 1531 O O . LYS A 1 200 ? -2.502 -4.614 4.867 1.00 98.12 200 LYS A O 1
ATOM 1536 N N . ALA A 1 201 ? -3.256 -6.213 3.474 1.00 97.81 201 ALA A N 1
ATOM 1537 C CA . ALA A 1 201 ? -4.631 -6.205 3.977 1.00 97.81 201 ALA A CA 1
ATOM 1538 C C . ALA A 1 201 ? -4.718 -6.650 5.450 1.00 97.81 201 ALA A C 1
ATOM 1540 O O . ALA A 1 201 ? -5.394 -6.015 6.259 1.00 97.81 201 ALA A O 1
ATOM 1541 N N . ILE A 1 202 ? -3.983 -7.698 5.831 1.00 97.94 202 ILE A N 1
ATOM 1542 C CA . ILE A 1 202 ? -3.872 -8.157 7.223 1.00 97.94 202 ILE A CA 1
ATOM 1543 C C . ILE A 1 202 ? -3.286 -7.056 8.104 1.00 97.94 202 ILE A C 1
ATOM 1545 O O . ILE A 1 202 ? -3.855 -6.757 9.153 1.00 97.94 202 ILE A O 1
ATOM 1549 N N . ALA A 1 203 ? -2.198 -6.415 7.673 1.00 97.00 203 ALA A N 1
ATOM 1550 C CA . ALA A 1 203 ? -1.568 -5.334 8.425 1.00 97.00 203 ALA A CA 1
ATOM 1551 C C . ALA A 1 203 ? -2.514 -4.136 8.626 1.00 97.00 203 ALA A C 1
ATOM 1553 O O . ALA A 1 203 ? -2.519 -3.533 9.700 1.00 97.00 203 ALA A O 1
ATOM 1554 N N . TYR A 1 204 ? -3.340 -3.804 7.626 1.00 95.62 204 TYR A N 1
ATOM 1555 C CA . TYR A 1 204 ? -4.400 -2.800 7.766 1.00 95.62 204 TYR A CA 1
ATOM 1556 C C . TYR A 1 204 ? -5.386 -3.174 8.883 1.00 95.62 204 TYR A C 1
ATOM 1558 O O . TYR A 1 204 ? -5.659 -2.361 9.773 1.00 95.62 204 TYR A O 1
ATOM 1566 N N . TYR A 1 205 ? -5.885 -4.414 8.883 1.00 95.94 205 TYR A N 1
ATOM 1567 C CA . TYR A 1 205 ? -6.819 -4.871 9.911 1.00 95.94 205 TYR A CA 1
ATOM 1568 C C . TYR A 1 205 ? -6.179 -4.932 11.297 1.00 95.94 205 TYR A C 1
ATOM 1570 O O . TYR A 1 205 ? -6.801 -4.495 12.258 1.00 95.94 205 TYR A O 1
ATOM 1578 N N . GLU A 1 206 ? -4.934 -5.396 11.418 1.00 95.56 206 GLU A N 1
ATOM 1579 C CA . GLU A 1 206 ? -4.195 -5.409 12.687 1.00 95.56 206 GLU A CA 1
ATOM 1580 C C . GLU A 1 206 ? -4.067 -4.000 13.279 1.00 95.56 206 GLU A C 1
ATOM 1582 O O . GLU A 1 206 ? -4.402 -3.801 14.447 1.00 95.56 206 GLU A O 1
ATOM 1587 N N . ARG A 1 207 ? -3.697 -2.997 12.468 1.00 93.31 207 ARG A N 1
ATOM 1588 C CA . ARG A 1 207 ? -3.673 -1.595 12.920 1.00 93.31 207 ARG A CA 1
ATOM 1589 C C . ARG A 1 207 ? -5.040 -1.130 13.410 1.00 93.31 207 ARG A C 1
ATOM 1591 O O . ARG A 1 207 ? -5.113 -0.373 14.377 1.00 93.31 207 ARG A O 1
ATOM 1598 N N . TYR A 1 208 ? -6.124 -1.543 12.752 1.00 92.06 208 TYR A N 1
ATOM 1599 C CA . TYR A 1 208 ? -7.463 -1.140 13.174 1.00 92.06 208 TYR A CA 1
ATOM 1600 C C . TYR A 1 208 ? -7.899 -1.830 14.470 1.00 92.06 208 TYR A C 1
ATOM 1602 O O . TYR A 1 208 ? -8.390 -1.156 15.374 1.00 92.06 208 TYR A O 1
ATOM 1610 N N . ILE A 1 209 ? -7.655 -3.135 14.588 1.00 93.38 209 ILE A N 1
ATOM 1611 C CA . ILE A 1 209 ? -7.893 -3.927 15.801 1.00 93.38 209 ILE A CA 1
ATOM 1612 C C . ILE A 1 209 ? -7.219 -3.250 16.995 1.00 93.38 209 ILE A C 1
ATOM 1614 O O . ILE A 1 209 ? -7.909 -2.934 17.959 1.00 93.38 209 ILE A O 1
ATOM 1618 N N . THR A 1 210 ? -5.932 -2.902 16.896 1.00 93.31 210 THR A N 1
ATOM 1619 C CA . THR A 1 210 ? -5.210 -2.216 17.982 1.00 93.31 210 THR A CA 1
ATOM 1620 C C . THR A 1 210 ? -5.847 -0.876 18.361 1.00 93.31 210 THR A C 1
ATOM 1622 O O . THR A 1 210 ? -5.956 -0.561 19.544 1.00 93.31 210 THR A O 1
ATOM 1625 N N . ARG A 1 211 ? -6.326 -0.082 17.388 1.00 90.56 211 ARG A N 1
ATOM 1626 C CA . ARG A 1 211 ? -7.050 1.170 17.689 1.00 90.56 211 ARG A CA 1
ATOM 1627 C C . ARG A 1 211 ? -8.363 0.907 18.438 1.00 90.56 211 ARG A C 1
ATOM 1629 O O . ARG A 1 211 ? -8.725 1.704 19.295 1.00 90.56 211 ARG A O 1
ATOM 1636 N N . GLN A 1 212 ? -9.095 -0.159 18.101 1.00 91.00 212 GLN A N 1
ATOM 1637 C CA . GLN A 1 212 ? -10.353 -0.501 18.783 1.00 91.00 212 GLN A CA 1
ATOM 1638 C C . GLN A 1 212 ? -10.119 -1.109 20.171 1.00 91.00 212 GLN A C 1
ATOM 1640 O O . GLN A 1 212 ? -10.854 -0.780 21.095 1.00 91.00 212 GLN A O 1
ATOM 1645 N N . GLU A 1 213 ? -9.078 -1.925 20.339 1.00 93.00 213 GLU A N 1
ATOM 1646 C CA . GLU A 1 213 ? -8.656 -2.448 21.646 1.00 93.00 213 GLU A CA 1
ATOM 1647 C C . GLU A 1 213 ? -8.264 -1.299 22.585 1.00 93.00 213 GLU A C 1
ATOM 1649 O O . GLU A 1 213 ? -8.793 -1.215 23.689 1.00 93.00 213 GLU A O 1
ATOM 1654 N N . GLY A 1 214 ? -7.479 -0.326 22.109 1.00 91.62 214 GLY A N 1
ATOM 1655 C CA . GLY A 1 214 ? -7.167 0.875 22.892 1.00 91.62 214 GLY A CA 1
ATOM 1656 C C . GLY A 1 214 ? -8.401 1.721 23.242 1.00 91.62 214 GLY A C 1
ATOM 1657 O O . GLY A 1 214 ? -8.490 2.259 24.344 1.00 91.62 214 GLY A O 1
ATOM 1658 N N . ALA A 1 215 ? -9.386 1.816 22.339 1.00 90.00 215 ALA A N 1
ATOM 1659 C CA . ALA A 1 215 ? -10.646 2.500 22.631 1.00 90.00 215 ALA A CA 1
ATOM 1660 C C . ALA A 1 215 ? -11.433 1.786 23.746 1.00 90.00 215 ALA A C 1
ATOM 1662 O O . ALA A 1 215 ? -11.864 2.447 24.690 1.00 90.00 215 ALA A O 1
ATOM 1663 N N . LEU A 1 216 ? -11.551 0.454 23.679 1.00 90.50 216 LEU A N 1
ATOM 1664 C CA . LEU A 1 216 ? -12.191 -0.374 24.711 1.00 90.50 216 LEU A CA 1
ATOM 1665 C C . LEU A 1 216 ? -11.493 -0.267 26.070 1.00 90.50 216 LEU A C 1
ATOM 1667 O O . LEU A 1 216 ? -12.167 -0.124 27.086 1.00 90.50 216 LEU A O 1
ATOM 1671 N N . GLU A 1 217 ? -10.160 -0.308 26.094 1.00 89.94 217 GLU A N 1
ATOM 1672 C CA . GLU A 1 217 ? -9.365 -0.163 27.321 1.00 89.94 217 GLU A CA 1
ATOM 1673 C C . GLU A 1 217 ? -9.532 1.223 27.958 1.00 89.94 217 GLU A C 1
ATOM 1675 O O . GLU A 1 217 ? -9.540 1.358 29.181 1.00 89.94 217 GLU A O 1
ATOM 1680 N N . SER A 1 218 ? -9.686 2.263 27.136 1.00 89.00 218 SER A N 1
ATOM 1681 C CA . SER A 1 218 ? -9.872 3.638 27.608 1.00 89.00 218 SER A CA 1
ATOM 1682 C C . SER A 1 218 ? -11.304 3.960 28.053 1.00 89.00 218 SER A C 1
ATOM 1684 O O . SER A 1 218 ? -11.522 4.982 28.717 1.00 89.00 218 SER A O 1
ATOM 1686 N N . LEU A 1 219 ? -12.281 3.119 27.705 1.00 89.12 219 LEU A N 1
ATOM 1687 C CA . LEU A 1 219 ? -13.689 3.337 28.026 1.00 89.12 219 LEU A CA 1
ATOM 1688 C C . LEU A 1 219 ? -13.906 3.245 29.544 1.00 89.12 219 LEU A C 1
ATOM 1690 O O . LEU A 1 219 ? -13.529 2.262 30.177 1.00 89.12 219 LEU A O 1
ATOM 1694 N N . GLY A 1 220 ? -14.478 4.293 30.141 1.00 84.31 220 GLY A N 1
ATOM 1695 C CA . GLY A 1 220 ? -14.637 4.412 31.596 1.00 84.31 220 GLY A CA 1
ATOM 1696 C C . GLY A 1 220 ? -13.371 4.822 32.365 1.00 84.31 220 GLY A C 1
ATOM 1697 O O . GLY A 1 220 ? -13.423 5.033 33.574 1.00 84.31 220 GLY A O 1
ATOM 1698 N N . SER A 1 221 ? -12.223 5.025 31.701 1.00 88.62 221 SER A N 1
ATOM 1699 C CA . SER A 1 221 ? -10.964 5.402 32.382 1.00 88.62 221 SER A CA 1
ATOM 1700 C C . SER A 1 221 ? -11.023 6.753 33.111 1.00 88.62 221 SER A C 1
ATOM 1702 O O . SER A 1 221 ? -10.270 6.990 34.056 1.00 88.62 221 SER A O 1
ATOM 1704 N N . ARG A 1 222 ? -11.929 7.650 32.699 1.00 87.19 222 ARG A N 1
ATOM 1705 C CA . ARG A 1 222 ? -12.143 8.965 33.328 1.00 87.19 222 ARG A CA 1
ATOM 1706 C C . ARG A 1 222 ? -13.167 8.944 34.463 1.00 87.19 222 ARG A C 1
ATOM 1708 O O . ARG A 1 222 ? -13.240 9.926 35.198 1.00 87.19 222 ARG A O 1
ATOM 1715 N N . THR A 1 223 ? -13.917 7.859 34.635 1.00 90.56 223 THR A N 1
ATOM 1716 C CA . THR A 1 223 ? -14.965 7.724 35.660 1.00 90.56 223 THR A CA 1
ATOM 1717 C C . THR A 1 223 ? -14.427 7.984 37.075 1.00 90.56 223 THR A C 1
ATOM 1719 O O . THR A 1 223 ? -14.970 8.867 37.741 1.00 90.56 223 THR A O 1
ATOM 1722 N N . PRO A 1 224 ? -13.288 7.397 37.508 1.00 92.75 224 PRO A N 1
ATOM 1723 C CA . PRO A 1 224 ? -12.739 7.672 38.841 1.00 92.75 224 PRO A CA 1
ATOM 1724 C C . PRO A 1 224 ? -12.320 9.135 39.050 1.00 92.75 224 PRO A C 1
ATOM 1726 O O . PRO A 1 224 ? -12.355 9.651 40.166 1.00 92.75 224 PRO A O 1
ATOM 1729 N 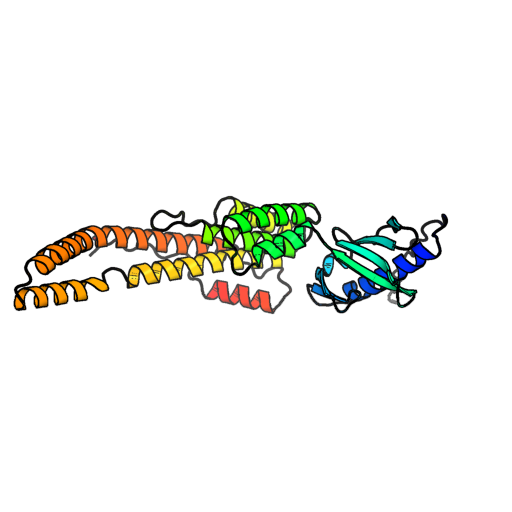N . TRP A 1 225 ? -11.909 9.824 37.978 1.00 93.19 225 TRP A N 1
ATOM 1730 C CA . TRP A 1 225 ? -11.557 11.242 38.049 1.00 93.19 225 TRP A CA 1
ATOM 1731 C C . TRP A 1 225 ? -12.796 12.114 38.269 1.00 93.19 225 TRP A C 1
ATOM 1733 O O . TRP A 1 225 ? -12.750 13.010 39.111 1.00 93.19 225 TRP A O 1
ATOM 1743 N N . PHE A 1 226 ? -13.901 11.834 37.565 1.00 91.81 226 PHE A N 1
ATOM 1744 C CA . PHE A 1 226 ? -15.172 12.535 37.778 1.00 91.81 226 PHE A CA 1
ATOM 1745 C C . PHE A 1 226 ? -15.674 12.342 39.208 1.00 91.81 226 PHE A C 1
ATOM 1747 O O . PHE A 1 226 ? -15.989 13.324 39.876 1.00 91.81 226 PHE A O 1
ATOM 1754 N N . GLU A 1 227 ? -15.670 11.105 39.708 1.00 94.00 227 GLU A N 1
ATOM 1755 C CA . GLU A 1 227 ? -16.065 10.795 41.087 1.00 94.00 227 GLU A CA 1
ATOM 1756 C C . GLU A 1 227 ? -15.234 11.589 42.108 1.00 94.00 227 GLU A C 1
ATOM 1758 O O . GLU A 1 227 ? -15.787 12.249 42.989 1.00 94.00 227 GLU A O 1
ATOM 1763 N N . ALA A 1 228 ? -13.905 11.599 41.959 1.00 95.31 228 ALA A N 1
ATOM 1764 C CA . ALA A 1 228 ? -13.016 12.342 42.850 1.00 95.31 228 ALA A CA 1
ATOM 1765 C C . ALA A 1 228 ? -13.212 13.867 42.760 1.00 95.31 228 ALA A C 1
ATOM 1767 O O . ALA A 1 228 ? -13.183 14.553 43.785 1.00 95.31 228 ALA A O 1
ATOM 1768 N N . ALA A 1 229 ? -13.420 14.403 41.554 1.00 94.00 229 ALA A N 1
ATOM 1769 C CA . ALA A 1 229 ? -13.642 15.829 41.333 1.00 94.00 229 ALA A CA 1
ATOM 1770 C C . ALA A 1 229 ? -14.974 16.300 41.941 1.00 94.00 229 ALA A C 1
ATOM 1772 O O . ALA A 1 229 ? -15.010 17.339 42.600 1.00 94.00 229 ALA A O 1
ATOM 1773 N N . ILE A 1 230 ? -16.041 15.506 41.797 1.00 95.81 230 ILE A N 1
ATOM 1774 C CA . ILE A 1 230 ? -17.343 15.748 42.434 1.00 95.81 230 ILE A CA 1
ATOM 1775 C C . ILE A 1 230 ? -17.196 15.749 43.960 1.00 95.81 230 ILE A C 1
ATOM 1777 O O . ILE A 1 230 ? -17.688 16.657 44.630 1.00 95.81 230 ILE A O 1
ATOM 1781 N N . GLU A 1 231 ? -16.497 14.763 44.529 1.00 96.69 231 GLU A N 1
ATOM 1782 C CA . GLU A 1 231 ? -16.279 14.681 45.979 1.00 96.69 231 GLU A CA 1
ATOM 1783 C C . GLU A 1 231 ? -15.464 15.857 46.529 1.00 96.69 231 GLU A C 1
ATOM 1785 O O . GLU A 1 231 ? -15.741 16.345 47.627 1.00 96.69 231 GLU A O 1
ATOM 1790 N N . GLN A 1 232 ? -14.480 16.352 45.777 1.00 96.12 232 GLN A N 1
ATOM 1791 C CA . GLN A 1 232 ? -13.724 17.536 46.174 1.00 96.12 232 GLN A CA 1
ATOM 1792 C C . GLN A 1 232 ? -14.570 18.814 46.067 1.00 96.12 232 GLN A C 1
ATOM 1794 O O . GLN A 1 232 ? -14.620 19.586 47.022 1.00 96.12 232 GLN A O 1
ATOM 1799 N N . ALA A 1 233 ? -15.320 18.993 44.976 1.00 95.12 233 ALA A N 1
ATOM 1800 C CA . ALA A 1 233 ? -16.206 20.144 44.792 1.00 95.12 233 ALA A CA 1
ATOM 1801 C C . ALA A 1 233 ? -17.287 20.236 45.887 1.00 95.12 233 ALA A C 1
ATOM 1803 O O . ALA A 1 233 ? -17.579 21.326 46.382 1.00 95.12 233 ALA A O 1
ATOM 1804 N N . LYS A 1 234 ? -17.813 19.091 46.354 1.00 95.06 234 LYS A N 1
ATOM 1805 C CA . LYS A 1 234 ? -18.714 19.031 47.520 1.00 95.06 234 LYS A CA 1
ATOM 1806 C C . LYS A 1 234 ? -18.061 19.574 48.795 1.00 95.06 234 LYS A C 1
ATOM 1808 O O . LYS A 1 234 ? -18.724 20.280 49.551 1.00 95.06 234 LYS A O 1
ATOM 1813 N N . LYS A 1 235 ? -16.785 19.253 49.049 1.00 97.00 235 LYS A N 1
ATOM 1814 C CA . LYS A 1 235 ? -16.042 19.750 50.227 1.00 97.00 235 LYS A CA 1
ATOM 1815 C C . LYS A 1 235 ? -15.789 21.251 50.151 1.00 97.00 235 LYS A C 1
ATOM 1817 O O . LYS A 1 235 ? -15.856 21.924 51.176 1.00 97.00 235 LYS A O 1
ATOM 1822 N N . ASP A 1 236 ? -15.535 21.754 48.948 1.00 95.50 236 ASP A N 1
ATOM 1823 C CA . ASP A 1 236 ? -15.206 23.159 48.703 1.00 95.50 236 ASP A CA 1
ATOM 1824 C C . ASP A 1 236 ? -16.455 24.055 48.587 1.00 95.50 236 ASP A C 1
ATOM 1826 O O . ASP A 1 236 ? -16.343 25.278 48.520 1.00 95.50 236 ASP A O 1
ATOM 1830 N N . GLY A 1 237 ? -17.656 23.463 48.602 1.00 96.00 237 GLY A N 1
ATOM 1831 C CA . GLY A 1 237 ? -18.921 24.185 48.457 1.00 96.00 237 GLY A CA 1
ATOM 1832 C C . GLY A 1 237 ? -19.173 24.708 47.039 1.00 96.00 237 GLY A C 1
ATOM 1833 O O . GLY A 1 237 ? -20.021 25.582 46.858 1.00 96.00 237 GLY A O 1
ATOM 1834 N N . ASP A 1 238 ? -18.460 24.187 46.036 1.00 95.88 238 ASP A N 1
ATOM 1835 C CA . ASP A 1 238 ? -18.634 24.543 44.626 1.00 95.88 238 ASP A CA 1
ATOM 1836 C C . ASP A 1 238 ? -19.797 23.755 44.014 1.00 95.88 238 ASP A C 1
ATOM 1838 O O . ASP A 1 238 ? -19.637 22.706 43.386 1.00 95.88 238 ASP A O 1
ATOM 1842 N N . THR A 1 239 ? -21.003 24.276 44.215 1.00 95.44 239 THR A N 1
ATOM 1843 C CA . THR A 1 239 ? -22.242 23.652 43.740 1.00 95.44 239 THR A CA 1
ATOM 1844 C C . THR A 1 239 ? -22.305 23.538 42.220 1.00 95.44 239 THR A C 1
ATOM 1846 O O . THR A 1 239 ? -22.918 22.604 41.712 1.00 95.44 239 THR A O 1
ATOM 1849 N N . LYS A 1 240 ? -21.656 24.454 41.489 1.00 95.62 240 LYS A N 1
ATOM 1850 C CA . LYS A 1 240 ? -21.690 24.471 40.025 1.00 95.62 240 LYS A CA 1
ATOM 1851 C C . LYS A 1 240 ? -20.920 23.282 39.451 1.00 95.62 240 LYS A C 1
ATOM 1853 O O . LYS A 1 240 ? -21.460 22.555 38.624 1.00 95.62 240 LYS A O 1
ATOM 1858 N N . THR A 1 241 ? -19.695 23.052 39.926 1.00 93.06 241 THR A N 1
ATOM 1859 C CA . THR A 1 241 ? -18.883 21.906 39.481 1.00 93.06 241 THR A CA 1
ATOM 1860 C C . THR A 1 241 ? -19.543 20.576 39.847 1.00 93.06 241 THR A C 1
ATOM 1862 O O . THR A 1 241 ? -19.511 19.638 39.053 1.00 93.06 241 THR A O 1
ATOM 1865 N N . VAL A 1 242 ? -20.192 20.488 41.017 1.00 93.25 242 VAL A N 1
ATOM 1866 C CA . VAL A 1 242 ? -20.949 19.287 41.411 1.00 93.25 242 VAL A CA 1
ATOM 1867 C C . VAL A 1 242 ? -22.067 18.986 40.415 1.00 93.25 242 VAL A C 1
ATOM 1869 O O . VAL A 1 242 ? -22.174 17.843 39.976 1.00 93.25 242 VAL A O 1
ATOM 1872 N N . GLU A 1 243 ? -22.885 19.976 40.053 1.00 96.69 243 GLU A N 1
ATOM 1873 C CA . GLU A 1 243 ? -23.980 19.793 39.091 1.00 96.69 243 GLU A CA 1
ATOM 1874 C C . GLU A 1 243 ? -23.458 19.404 37.702 1.00 96.69 243 GLU A C 1
ATOM 1876 O O . GLU A 1 243 ? -23.906 18.403 37.142 1.00 96.69 243 GLU A O 1
ATOM 1881 N N . GLU A 1 244 ? -22.476 20.142 37.173 1.00 95.94 244 GLU A N 1
ATOM 1882 C CA . GLU A 1 244 ? -21.919 19.905 35.834 1.00 95.94 244 GLU A CA 1
ATOM 1883 C C . GLU A 1 244 ? -21.281 18.512 35.716 1.00 95.94 244 GLU A C 1
ATOM 1885 O O . GLU A 1 244 ? -21.590 17.761 34.789 1.00 95.94 244 GLU A O 1
ATOM 1890 N N . TYR A 1 245 ? -20.424 18.127 36.666 1.00 96.25 245 TYR A N 1
ATOM 1891 C CA . TYR A 1 245 ? -19.704 16.852 36.588 1.00 96.25 245 TYR A CA 1
ATOM 1892 C C . TYR A 1 245 ? -20.580 15.651 36.935 1.00 96.25 245 TYR A C 1
ATOM 1894 O O . TYR A 1 245 ? -20.358 14.575 36.381 1.00 96.25 245 TYR A O 1
ATOM 1902 N N . SER A 1 246 ? -21.587 15.810 37.803 1.00 94.88 246 SER A N 1
ATOM 1903 C CA . SER A 1 246 ? -22.541 14.725 38.076 1.00 94.88 246 SER A CA 1
ATOM 1904 C C . SER A 1 246 ? -23.400 14.425 36.848 1.00 94.88 246 SER A C 1
ATOM 1906 O O . SER A 1 246 ? -23.600 13.256 36.529 1.00 94.88 246 SER A O 1
ATOM 1908 N N . ALA A 1 247 ? -23.847 15.462 36.129 1.00 95.75 247 ALA A N 1
ATOM 1909 C CA . ALA A 1 247 ? -24.598 15.292 34.888 1.00 95.75 247 ALA A CA 1
ATOM 1910 C C . ALA A 1 247 ? -23.751 14.621 33.790 1.00 95.75 247 ALA A C 1
ATOM 1912 O O . ALA A 1 247 ? -24.226 13.692 33.138 1.00 95.75 247 ALA A O 1
ATOM 1913 N N . GLU A 1 248 ? -22.485 15.028 33.615 1.00 93.62 248 GLU A N 1
ATOM 1914 C CA . GLU A 1 248 ? -21.592 14.386 32.636 1.00 93.62 248 GLU A CA 1
ATOM 1915 C C . GLU A 1 248 ? -21.296 12.920 33.004 1.00 93.62 248 GLU A C 1
ATOM 1917 O O . GLU A 1 248 ? -21.271 12.053 32.128 1.00 93.62 248 GLU A O 1
ATOM 1922 N N . LEU A 1 249 ? -21.098 12.621 34.293 1.00 94.38 249 LEU A N 1
ATOM 1923 C CA . LEU A 1 249 ? -20.883 11.257 34.776 1.00 94.38 249 LEU A CA 1
ATOM 1924 C C . LEU A 1 249 ? -22.110 10.367 34.527 1.00 94.38 249 LEU A C 1
ATOM 1926 O O . LEU A 1 249 ? -21.956 9.249 34.041 1.00 94.38 249 LEU A O 1
ATOM 1930 N N . GLU A 1 250 ? -23.318 10.859 34.807 1.00 94.81 250 GLU A N 1
ATOM 1931 C CA . GLU A 1 250 ? -24.563 10.126 34.546 1.00 94.81 250 GLU A CA 1
ATOM 1932 C C . GLU A 1 250 ? -24.757 9.858 33.044 1.00 94.81 250 GLU A C 1
ATOM 1934 O O . GLU A 1 250 ? -25.029 8.722 32.648 1.00 94.81 250 GLU A O 1
ATOM 1939 N N . GLU A 1 251 ? -24.530 10.862 32.189 1.00 93.12 251 GLU A N 1
ATOM 1940 C CA . GLU A 1 251 ? -24.595 10.708 30.729 1.00 93.12 251 GLU A CA 1
ATOM 1941 C C . GLU A 1 251 ? -23.568 9.686 30.213 1.00 93.12 251 GLU A C 1
ATOM 1943 O O . GLU A 1 251 ? -23.846 8.920 29.285 1.00 93.12 251 GLU A O 1
ATOM 1948 N N . ARG A 1 252 ? -22.366 9.661 30.797 1.00 90.69 252 ARG A N 1
ATOM 1949 C CA . ARG A 1 252 ? -21.325 8.680 30.459 1.00 90.69 252 ARG A CA 1
ATOM 1950 C C . ARG A 1 252 ? -21.733 7.273 30.865 1.00 90.69 252 ARG A C 1
ATOM 1952 O O . ARG A 1 252 ? -21.772 6.402 30.003 1.00 90.69 252 ARG A O 1
ATOM 1959 N N . LEU A 1 253 ? -22.105 7.064 32.126 1.00 92.62 253 LEU A N 1
ATOM 1960 C CA . LEU A 1 253 ? -22.513 5.750 32.634 1.00 92.62 253 LEU A CA 1
ATOM 1961 C C . LEU A 1 253 ? -23.715 5.179 31.868 1.00 92.62 253 LEU A C 1
ATOM 1963 O O . LEU A 1 253 ? -23.794 3.969 31.668 1.00 92.62 253 LEU A O 1
ATOM 1967 N N . ALA A 1 254 ? -24.624 6.034 31.389 1.00 93.44 254 ALA A N 1
ATOM 1968 C CA . ALA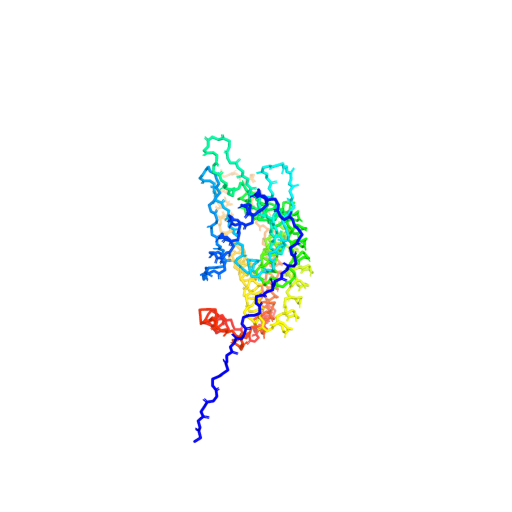 A 1 254 ? -25.750 5.614 30.559 1.00 93.44 254 ALA A CA 1
ATOM 1969 C C . ALA A 1 254 ? -25.341 5.176 29.137 1.00 93.44 254 ALA A C 1
ATOM 1971 O O . ALA A 1 254 ? -25.972 4.282 28.571 1.00 93.44 254 ALA A O 1
ATOM 1972 N N . ARG A 1 255 ? -24.306 5.789 28.544 1.00 90.56 255 ARG A N 1
ATOM 1973 C CA . ARG A 1 255 ? -23.843 5.484 27.174 1.00 90.56 255 ARG A CA 1
ATOM 1974 C C . ARG A 1 255 ? -22.801 4.375 27.100 1.00 90.56 255 ARG A C 1
ATOM 1976 O O . ARG A 1 255 ? -22.787 3.628 26.123 1.00 90.56 255 ARG A O 1
ATOM 1983 N N . GLU A 1 256 ? -21.951 4.254 28.115 1.00 90.75 256 GLU A N 1
ATOM 1984 C CA . GLU A 1 256 ? -20.816 3.325 28.143 1.00 90.75 256 GLU A CA 1
ATOM 1985 C C . GLU A 1 256 ? -21.177 1.869 27.795 1.00 90.75 256 GLU A C 1
ATOM 1987 O O . GLU A 1 256 ? -20.438 1.273 27.012 1.00 90.75 256 GLU A O 1
ATOM 1992 N N . PRO A 1 257 ? -22.295 1.279 28.272 1.00 91.44 257 PRO A N 1
ATOM 1993 C CA . PRO A 1 257 ? -22.669 -0.084 27.888 1.00 91.44 257 PRO A CA 1
ATOM 1994 C C . PRO A 1 257 ? -22.912 -0.242 26.381 1.00 91.44 257 PRO A C 1
ATOM 1996 O O . PRO A 1 257 ? -22.443 -1.203 25.775 1.00 91.44 257 PRO A O 1
ATOM 1999 N N . ALA A 1 258 ? -23.599 0.722 25.759 1.00 90.12 258 ALA A N 1
ATOM 2000 C CA . ALA A 1 258 ? -23.878 0.695 24.326 1.00 90.12 258 ALA A CA 1
ATOM 2001 C C . ALA A 1 258 ? -22.608 0.936 23.493 1.00 90.12 258 ALA A C 1
ATOM 2003 O O . ALA A 1 258 ? -22.406 0.285 22.468 1.00 90.12 258 ALA A O 1
ATOM 2004 N N . GLU A 1 259 ? -21.729 1.836 23.942 1.00 89.94 259 GLU A N 1
ATOM 2005 C CA . GLU A 1 259 ? -20.435 2.085 23.295 1.00 89.94 259 GLU A CA 1
ATOM 2006 C C . GLU A 1 259 ? -19.505 0.869 23.391 1.00 89.94 259 GLU A C 1
ATOM 2008 O O . GLU A 1 259 ? -18.875 0.498 22.397 1.00 89.94 259 GLU A O 1
ATOM 2013 N N . ARG A 1 260 ? -19.457 0.211 24.556 1.00 91.50 260 ARG A N 1
ATOM 2014 C CA . ARG A 1 260 ? -18.705 -1.033 24.769 1.00 91.50 260 ARG A CA 1
ATOM 2015 C C . ARG A 1 260 ? -19.173 -2.123 23.815 1.00 91.50 260 ARG A C 1
ATOM 2017 O O . ARG A 1 260 ? -18.354 -2.669 23.081 1.00 91.50 260 ARG A O 1
ATOM 2024 N N . GLU A 1 261 ? -20.476 -2.391 23.784 1.00 90.50 261 GLU A N 1
ATOM 2025 C CA . GLU A 1 261 ? -21.072 -3.405 22.909 1.00 90.50 261 GLU A CA 1
ATOM 2026 C C . GLU A 1 261 ? -20.749 -3.128 21.432 1.00 90.50 261 GLU A C 1
ATOM 2028 O O . GLU A 1 261 ? -20.300 -4.018 20.708 1.00 90.50 261 GLU A O 1
ATOM 2033 N N . ALA A 1 262 ? -20.902 -1.878 20.981 1.00 88.88 262 ALA A N 1
ATOM 2034 C CA . ALA A 1 262 ? -20.594 -1.493 19.605 1.00 88.88 262 ALA A CA 1
ATOM 2035 C C . ALA A 1 262 ? -19.112 -1.719 19.248 1.00 88.88 262 ALA A C 1
ATOM 2037 O O . ALA A 1 262 ? -18.797 -2.210 18.159 1.00 88.88 262 ALA A O 1
ATOM 2038 N N . LEU A 1 263 ? -18.194 -1.384 20.159 1.00 90.06 263 LEU A N 1
ATOM 2039 C CA . LEU A 1 263 ? -16.761 -1.609 19.976 1.00 90.06 263 LEU A CA 1
ATOM 2040 C C . LEU A 1 263 ? -16.403 -3.103 19.968 1.00 90.06 263 LEU A C 1
ATOM 2042 O O . LEU A 1 263 ? -15.586 -3.522 19.148 1.00 90.06 263 LEU A O 1
ATOM 2046 N N . GLU A 1 264 ? -17.013 -3.915 20.831 1.00 90.94 264 GLU A N 1
ATOM 2047 C CA . GLU A 1 264 ? -16.787 -5.365 20.885 1.00 90.94 264 GLU A CA 1
ATOM 2048 C C . GLU A 1 264 ? -17.289 -6.076 19.622 1.00 90.94 264 GLU A C 1
ATOM 2050 O O . GLU A 1 264 ? -16.563 -6.891 19.044 1.00 90.94 264 GLU A O 1
ATOM 2055 N N . VAL A 1 265 ? -18.491 -5.731 19.144 1.00 91.00 265 VAL A N 1
ATOM 2056 C CA . VAL A 1 265 ? -19.044 -6.239 17.875 1.00 91.00 265 VAL A CA 1
ATOM 2057 C C . VAL A 1 265 ? -18.119 -5.890 16.710 1.00 91.00 265 VAL A C 1
ATOM 2059 O O . VAL A 1 265 ? -17.766 -6.758 15.906 1.00 91.00 265 VAL A O 1
ATOM 2062 N N . ARG A 1 266 ? -17.656 -4.639 16.648 1.00 90.50 266 ARG A N 1
ATOM 2063 C CA . ARG A 1 266 ? -16.710 -4.191 15.623 1.00 90.50 266 ARG A CA 1
ATOM 2064 C C . ARG A 1 266 ? -15.381 -4.932 15.700 1.00 90.50 266 ARG A C 1
ATOM 2066 O O . ARG A 1 266 ? -14.873 -5.392 14.679 1.00 90.50 266 ARG A O 1
ATOM 2073 N N . LEU A 1 267 ? -14.804 -5.060 16.893 1.00 91.62 267 LEU A N 1
ATOM 2074 C CA . LEU A 1 267 ? -13.539 -5.762 17.099 1.00 91.62 267 LEU A CA 1
ATOM 2075 C C . LEU A 1 267 ? -13.636 -7.221 16.647 1.00 91.62 267 LEU A C 1
ATOM 2077 O O . LEU A 1 267 ? -12.711 -7.731 16.010 1.00 91.62 267 LEU A O 1
ATOM 2081 N N . HIS A 1 268 ? -14.758 -7.879 16.940 1.00 93.00 268 HIS A N 1
ATOM 2082 C CA . HIS A 1 268 ? -15.029 -9.230 16.468 1.00 93.00 268 HIS A CA 1
ATOM 2083 C C . H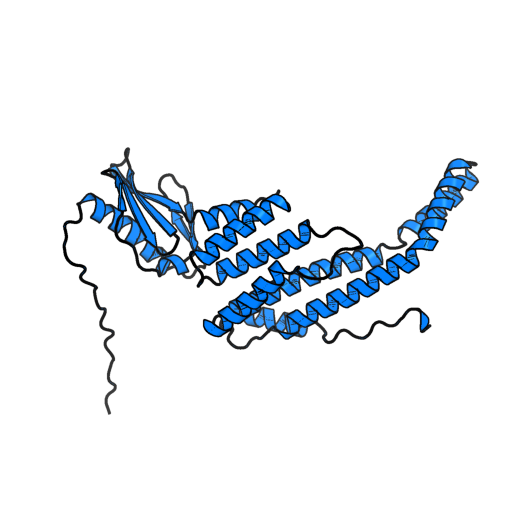IS A 1 268 ? -15.057 -9.286 14.934 1.00 93.00 268 HIS A C 1
ATOM 2085 O O . HIS A 1 268 ? -14.299 -10.059 14.345 1.00 93.00 268 HIS A O 1
ATOM 2091 N N . ARG A 1 269 ? -15.812 -8.394 14.276 1.00 93.50 269 ARG A N 1
ATOM 2092 C CA . ARG A 1 269 ? -15.883 -8.337 12.806 1.00 93.50 269 ARG A CA 1
ATOM 2093 C C . ARG A 1 269 ? -14.525 -8.065 12.154 1.00 93.50 269 ARG A C 1
ATOM 2095 O O . ARG A 1 269 ? -14.190 -8.671 11.140 1.00 93.50 269 ARG A O 1
ATOM 2102 N N . LEU A 1 270 ? -13.704 -7.197 12.741 1.00 94.00 270 LEU A N 1
ATOM 2103 C CA . LEU A 1 270 ? -12.345 -6.936 12.254 1.00 94.00 270 LEU A CA 1
ATOM 2104 C C . LEU A 1 270 ? -11.442 -8.169 12.348 1.00 94.00 270 LEU A C 1
ATOM 2106 O O . LEU A 1 270 ? -10.652 -8.429 11.438 1.00 94.00 270 LEU A O 1
ATOM 2110 N N . LYS A 1 271 ? -11.565 -8.950 13.427 1.00 95.69 271 LYS A N 1
ATOM 2111 C CA . LYS A 1 271 ? -10.837 -10.217 13.583 1.00 95.69 271 LYS A CA 1
ATOM 2112 C C . LYS A 1 271 ? -11.289 -11.239 12.533 1.00 95.69 271 LYS A C 1
ATOM 2114 O O . LYS A 1 271 ? -10.432 -11.940 11.995 1.00 95.69 271 LYS A O 1
ATOM 2119 N N . GLU A 1 272 ? -12.579 -11.287 12.194 1.00 95.75 272 GLU A N 1
ATOM 2120 C CA . GLU A 1 272 ? -13.099 -12.142 11.115 1.00 95.75 272 GLU A CA 1
ATOM 2121 C C . GLU A 1 272 ? -12.539 -11.735 9.752 1.00 95.75 272 GLU A C 1
ATOM 2123 O O . GLU A 1 272 ? -11.979 -12.572 9.053 1.00 95.75 272 GLU A O 1
ATOM 2128 N N . LEU A 1 273 ? -12.604 -10.448 9.403 1.00 95.94 273 LEU A N 1
ATOM 2129 C CA . LEU A 1 273 ? -12.075 -9.922 8.139 1.00 95.94 273 LEU A CA 1
ATOM 2130 C C . LEU A 1 273 ? -10.566 -10.169 7.994 1.00 95.94 273 LEU A C 1
ATOM 2132 O O . LEU A 1 273 ? -10.080 -10.511 6.913 1.00 95.94 273 LEU A O 1
ATOM 2136 N N . ARG A 1 274 ? -9.810 -10.060 9.093 1.00 96.94 274 ARG A N 1
ATOM 2137 C CA . ARG A 1 274 ? -8.398 -10.459 9.125 1.00 96.94 274 ARG A CA 1
ATOM 2138 C C . ARG A 1 274 ? -8.233 -11.955 8.844 1.00 96.94 274 ARG A C 1
ATOM 2140 O O . ARG A 1 274 ? -7.337 -12.323 8.090 1.00 96.94 274 ARG A O 1
ATOM 2147 N N . CYS A 1 275 ? -9.078 -12.807 9.425 1.00 96.50 275 CYS A N 1
ATOM 2148 C CA . CYS A 1 275 ? -9.074 -14.247 9.158 1.00 96.50 275 CYS A CA 1
ATOM 2149 C C . CYS A 1 275 ? -9.444 -14.583 7.709 1.00 96.50 275 CYS A C 1
ATOM 2151 O O . CYS A 1 275 ? -8.829 -15.475 7.129 1.00 96.50 275 CYS A O 1
ATOM 2153 N N . GLU A 1 276 ? -10.383 -13.856 7.101 1.00 96.06 276 GLU A N 1
ATOM 2154 C CA . GLU A 1 276 ? -10.724 -14.006 5.683 1.00 96.06 276 GLU A CA 1
ATOM 2155 C C . GLU A 1 276 ? -9.479 -13.779 4.805 1.00 96.06 276 GLU A C 1
ATOM 2157 O O . GLU A 1 276 ? -9.175 -14.611 3.952 1.00 96.06 276 GLU A O 1
ATOM 2162 N N . GLN A 1 277 ? -8.685 -12.734 5.069 1.00 96.88 277 GLN A N 1
ATOM 2163 C CA . GLN A 1 277 ? -7.425 -12.496 4.343 1.00 96.88 277 GLN A CA 1
ATOM 2164 C C . GLN A 1 277 ? -6.338 -13.524 4.677 1.00 96.88 277 GLN A C 1
ATOM 2166 O O . GLN A 1 277 ? -5.654 -14.008 3.779 1.00 96.88 277 GLN A O 1
ATOM 2171 N N . ALA A 1 278 ? -6.194 -13.907 5.949 1.00 95.88 278 ALA A N 1
ATOM 2172 C CA . ALA A 1 278 ? -5.229 -14.926 6.359 1.00 95.88 278 ALA A CA 1
ATOM 2173 C C . ALA A 1 278 ? -5.512 -16.286 5.704 1.00 95.88 278 ALA A C 1
ATOM 2175 O O . ALA A 1 278 ? -4.578 -16.990 5.339 1.00 95.88 278 ALA A O 1
ATOM 2176 N N . SER A 1 279 ? -6.782 -16.633 5.481 1.00 94.88 279 SER A N 1
ATOM 2177 C CA . SER A 1 279 ? -7.167 -17.877 4.804 1.00 94.88 279 SER A CA 1
ATOM 2178 C C . SER A 1 279 ? -6.758 -17.933 3.328 1.00 94.88 279 SER A C 1
ATOM 2180 O O . SER A 1 279 ? -6.644 -19.022 2.769 1.00 94.88 279 SER A O 1
ATOM 2182 N N . LYS A 1 280 ? -6.520 -16.769 2.707 1.00 95.12 280 LYS A N 1
ATOM 2183 C CA . LYS A 1 280 ? -6.031 -16.654 1.330 1.00 95.12 280 LYS A CA 1
ATOM 2184 C C . LYS A 1 280 ? -4.499 -16.685 1.234 1.00 95.12 280 LYS A C 1
ATOM 2186 O O . LYS A 1 280 ? -3.968 -16.874 0.143 1.00 95.12 280 LYS A O 1
ATOM 2191 N N . LEU A 1 281 ? -3.775 -16.534 2.349 1.00 94.44 281 LEU A N 1
ATOM 2192 C CA . LEU A 1 281 ? -2.316 -16.638 2.351 1.00 94.44 281 LEU A CA 1
ATOM 2193 C C . LEU A 1 281 ? -1.863 -18.067 2.039 1.00 94.44 281 LEU A C 1
ATOM 2195 O O . LEU A 1 281 ? -2.352 -19.042 2.608 1.00 94.44 281 LEU A O 1
ATOM 2199 N N . SER A 1 282 ? -0.853 -18.177 1.180 1.00 89.31 282 SER A N 1
ATOM 2200 C CA . SER A 1 282 ? -0.216 -19.442 0.835 1.00 89.31 282 SER A CA 1
ATOM 2201 C C . SER A 1 282 ? 1.282 -19.245 0.656 1.00 89.31 282 SER A C 1
ATOM 2203 O O . SER A 1 282 ? 1.728 -18.249 0.098 1.00 89.31 282 SER A O 1
ATOM 2205 N N . VAL A 1 283 ? 2.059 -20.224 1.117 1.00 91.69 283 VAL A N 1
ATOM 2206 C CA . VAL A 1 283 ? 3.503 -20.316 0.843 1.00 91.69 283 VAL A CA 1
ATOM 2207 C C . VAL A 1 283 ? 3.799 -20.988 -0.500 1.00 91.69 283 VAL A C 1
ATOM 2209 O O . VAL A 1 283 ? 4.944 -21.020 -0.946 1.00 91.69 283 VAL A O 1
ATOM 2212 N N . SER A 1 284 ? 2.782 -21.581 -1.129 1.00 90.19 284 SER A N 1
ATOM 2213 C CA . SER A 1 284 ? 2.926 -22.276 -2.404 1.00 90.19 284 SER A CA 1
ATOM 2214 C C . SER A 1 284 ? 3.233 -21.280 -3.519 1.00 90.19 284 SER A C 1
ATOM 2216 O O . SER A 1 284 ? 2.488 -20.324 -3.700 1.00 90.19 284 SER A O 1
ATOM 2218 N N . GLY A 1 285 ? 4.287 -21.544 -4.294 1.00 87.50 285 GLY A N 1
ATOM 2219 C CA . GLY A 1 285 ? 4.692 -20.695 -5.421 1.00 87.50 285 GLY A CA 1
ATOM 2220 C C . GLY A 1 285 ? 5.450 -19.422 -5.031 1.00 87.50 285 GLY A C 1
ATOM 2221 O O . GLY A 1 285 ? 5.810 -18.662 -5.918 1.00 87.50 285 GLY A O 1
ATOM 2222 N N . VAL A 1 286 ? 5.706 -19.195 -3.738 1.00 92.31 286 VAL A N 1
ATOM 2223 C CA . VAL A 1 286 ? 6.584 -18.117 -3.255 1.00 92.31 286 VAL A CA 1
ATOM 2224 C C . VAL A 1 286 ? 8.023 -18.622 -3.290 1.00 92.31 286 VAL A C 1
ATOM 2226 O O . VAL A 1 286 ? 8.335 -19.591 -2.588 1.00 92.31 286 VAL A O 1
ATOM 2229 N N . GLU A 1 287 ? 8.890 -18.009 -4.091 1.00 91.94 287 GLU A N 1
ATOM 2230 C CA . GLU A 1 287 ? 10.301 -18.374 -4.265 1.00 91.94 287 GLU A CA 1
ATOM 2231 C C . GLU A 1 287 ? 11.199 -17.677 -3.230 1.00 91.94 287 GLU A C 1
ATOM 2233 O O . GLU A 1 287 ? 12.084 -18.332 -2.665 1.00 91.94 287 GLU A O 1
ATOM 2238 N N . ASP A 1 288 ? 10.910 -16.419 -2.887 1.00 92.62 288 ASP A N 1
ATOM 2239 C CA . ASP A 1 288 ? 11.586 -15.658 -1.837 1.00 92.62 288 ASP A CA 1
ATOM 2240 C C . ASP A 1 288 ? 11.394 -16.318 -0.462 1.00 92.62 288 ASP A C 1
ATOM 2242 O O . ASP A 1 288 ? 10.297 -16.419 0.098 1.00 92.62 288 ASP A O 1
ATOM 2246 N N . ASN A 1 289 ? 12.510 -16.766 0.116 1.00 94.44 289 ASN A N 1
ATOM 2247 C CA . ASN A 1 289 ? 12.537 -17.391 1.431 1.00 94.44 289 ASN A CA 1
ATOM 2248 C C . ASN A 1 289 ? 12.084 -16.433 2.544 1.00 94.44 289 ASN A C 1
ATOM 2250 O O . ASN A 1 289 ? 11.372 -16.872 3.447 1.00 94.44 289 ASN A O 1
ATOM 2254 N N . ALA A 1 290 ? 12.450 -15.150 2.483 1.00 95.31 290 ALA A N 1
ATOM 2255 C CA . ALA A 1 290 ? 12.102 -14.173 3.514 1.00 95.31 290 ALA A CA 1
ATOM 2256 C C . ALA A 1 290 ? 10.594 -13.886 3.517 1.00 95.31 290 ALA A C 1
ATOM 2258 O O . ALA A 1 290 ? 9.949 -13.872 4.576 1.00 95.31 290 ALA A O 1
ATOM 2259 N N . LEU A 1 291 ? 10.000 -13.738 2.330 1.00 95.12 291 LEU A N 1
ATOM 2260 C CA . LEU A 1 291 ? 8.552 -13.632 2.189 1.00 95.12 291 LEU A CA 1
ATOM 2261 C C . LEU A 1 291 ? 7.853 -14.910 2.670 1.00 95.12 291 LEU A C 1
ATOM 2263 O O . LEU A 1 291 ? 6.887 -14.835 3.431 1.00 95.12 291 LEU A O 1
ATOM 2267 N N . ARG A 1 292 ? 8.363 -16.094 2.310 1.00 95.94 292 ARG A N 1
ATOM 2268 C CA . ARG A 1 292 ? 7.787 -17.381 2.741 1.00 95.94 292 ARG A CA 1
ATOM 2269 C C . ARG A 1 292 ? 7.779 -17.541 4.263 1.00 95.94 292 ARG A C 1
ATOM 2271 O O . ARG A 1 292 ? 6.785 -18.008 4.830 1.00 95.94 292 ARG A O 1
ATOM 2278 N N . GLU A 1 293 ? 8.863 -17.150 4.928 1.00 96.31 293 GLU A N 1
ATOM 2279 C CA . GLU A 1 293 ? 8.955 -17.123 6.391 1.00 96.31 293 GLU A CA 1
ATOM 2280 C C . GLU A 1 293 ? 7.948 -16.141 6.990 1.00 96.31 293 GLU A C 1
ATOM 2282 O O . GLU A 1 293 ? 7.230 -16.494 7.926 1.00 96.31 293 GLU A O 1
ATOM 2287 N N . THR A 1 294 ? 7.819 -14.950 6.402 1.00 96.44 294 THR A N 1
ATOM 2288 C CA . THR A 1 294 ? 6.847 -13.933 6.832 1.00 96.44 294 THR A CA 1
ATOM 2289 C C . THR A 1 294 ? 5.412 -14.450 6.735 1.00 96.44 294 THR A C 1
ATOM 2291 O O . THR A 1 294 ? 4.641 -14.330 7.692 1.00 96.44 294 THR A O 1
ATOM 2294 N N . VAL A 1 295 ? 5.052 -15.082 5.614 1.00 95.94 295 VAL A N 1
ATOM 2295 C CA . VAL A 1 295 ? 3.732 -15.699 5.408 1.00 95.94 295 VAL A CA 1
ATOM 2296 C C . VAL A 1 295 ? 3.485 -16.807 6.433 1.00 95.94 295 VAL A C 1
ATOM 2298 O O . VAL A 1 295 ? 2.437 -16.827 7.080 1.00 95.94 295 VAL A O 1
ATOM 2301 N N . SER A 1 296 ? 4.459 -17.697 6.638 1.00 94.94 296 SER A N 1
ATOM 2302 C CA . SER A 1 296 ? 4.355 -18.806 7.599 1.00 94.94 296 SER A CA 1
ATOM 2303 C C . SER A 1 296 ? 4.184 -18.312 9.038 1.00 94.94 296 SER A C 1
ATOM 2305 O O . SER A 1 296 ? 3.353 -18.827 9.792 1.00 94.94 296 SER A O 1
ATOM 2307 N N . ALA A 1 297 ? 4.944 -17.282 9.415 1.00 94.75 297 ALA A N 1
ATOM 2308 C CA . ALA A 1 297 ? 4.850 -16.647 10.721 1.00 94.75 297 ALA A CA 1
ATOM 2309 C C . ALA A 1 297 ? 3.480 -15.989 10.916 1.00 94.75 297 ALA A C 1
ATOM 2311 O O . ALA A 1 297 ? 2.861 -16.172 11.965 1.00 94.75 297 ALA A O 1
ATOM 2312 N N . LYS A 1 298 ? 2.958 -15.285 9.901 1.00 95.31 298 LYS A N 1
ATOM 2313 C CA . LYS A 1 298 ? 1.619 -14.684 9.973 1.00 95.31 298 LYS A CA 1
ATOM 2314 C C . LYS A 1 298 ? 0.506 -15.717 10.080 1.00 95.31 298 LYS A C 1
ATOM 2316 O O . LYS A 1 298 ? -0.362 -15.551 10.934 1.00 95.31 298 LYS A O 1
ATOM 2321 N N . LEU A 1 299 ? 0.562 -16.799 9.305 1.00 92.81 299 LEU A N 1
ATOM 2322 C CA . LEU A 1 299 ? -0.388 -17.911 9.419 1.00 92.81 299 LEU A CA 1
ATOM 2323 C C . LEU A 1 299 ? -0.373 -18.550 10.816 1.00 92.81 299 LEU A C 1
ATOM 2325 O O . LEU A 1 299 ? -1.423 -18.908 11.335 1.00 92.81 299 LEU A O 1
ATOM 2329 N N . SER A 1 300 ? 0.799 -18.652 11.446 1.00 91.81 300 SER A N 1
ATOM 2330 C CA . SER A 1 300 ? 0.936 -19.234 12.790 1.00 91.81 300 SER A CA 1
ATOM 2331 C C . SER A 1 300 ? 0.484 -18.289 13.910 1.00 91.81 300 SER A C 1
ATOM 2333 O O . SER A 1 300 ? 0.051 -18.744 14.965 1.00 91.81 300 SER A O 1
ATOM 2335 N N . ALA A 1 301 ? 0.606 -16.975 13.704 1.00 92.81 301 ALA A N 1
ATOM 2336 C CA . ALA A 1 301 ? 0.285 -15.962 14.709 1.00 92.81 301 ALA A CA 1
ATOM 2337 C C . ALA A 1 301 ? -1.211 -15.607 14.773 1.00 92.81 301 ALA A C 1
ATOM 2339 O O . ALA A 1 301 ? -1.676 -15.078 15.784 1.00 92.81 301 ALA A O 1
ATOM 2340 N N . ILE A 1 302 ? -1.968 -15.853 13.700 1.00 92.81 302 ILE A N 1
ATOM 2341 C CA . ILE A 1 302 ? -3.385 -15.497 13.614 1.00 92.81 302 ILE A CA 1
ATOM 2342 C C . ILE A 1 302 ? -4.243 -16.733 13.900 1.00 92.81 302 ILE A C 1
ATOM 2344 O O . ILE A 1 302 ? -4.341 -17.645 13.086 1.00 92.81 302 ILE A O 1
ATOM 2348 N N . THR A 1 303 ? -4.936 -16.733 15.038 1.00 89.44 303 THR A N 1
ATOM 2349 C CA . THR A 1 303 ? -5.915 -17.778 15.366 1.00 89.44 303 THR A CA 1
ATOM 2350 C C . THR A 1 303 ? -7.205 -17.591 14.564 1.00 89.44 303 THR A C 1
ATOM 2352 O O . THR A 1 303 ? -7.904 -16.593 14.751 1.00 89.44 303 THR A O 1
ATOM 2355 N N . CYS A 1 304 ? -7.539 -18.571 13.719 1.00 89.62 304 CYS A N 1
ATOM 2356 C CA . CYS A 1 304 ? -8.785 -18.640 12.947 1.00 89.62 304 CYS A CA 1
ATOM 2357 C C . CYS A 1 304 ? -9.437 -20.040 13.068 1.00 89.62 304 CYS A C 1
ATOM 2359 O O . CYS A 1 304 ? -8.701 -21.026 13.141 1.00 89.62 304 CYS A O 1
ATOM 2361 N N . PRO A 1 305 ? -10.784 -20.168 13.042 1.00 87.00 305 PRO A N 1
ATOM 2362 C CA . PRO A 1 305 ? -11.769 -19.085 13.010 1.00 87.00 305 PRO A CA 1
ATOM 2363 C C . PRO A 1 305 ? -11.809 -18.311 14.335 1.00 87.00 305 PRO A C 1
ATOM 2365 O O . PRO A 1 305 ? -11.350 -18.796 15.368 1.00 87.00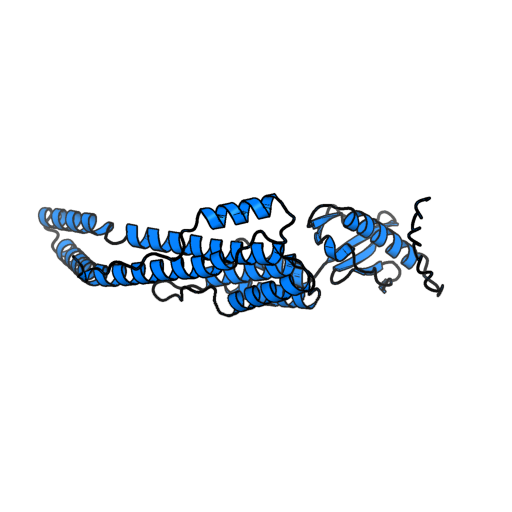 305 PRO A O 1
ATOM 2368 N N . VAL A 1 306 ? -12.350 -17.093 14.299 1.00 89.19 306 VAL A N 1
ATOM 2369 C CA . VAL A 1 306 ? -12.509 -16.272 15.505 1.00 89.19 306 VAL A CA 1
ATOM 2370 C C . VAL A 1 306 ? -13.531 -16.950 16.431 1.00 89.19 306 VAL A C 1
ATOM 2372 O O . VAL A 1 306 ? -14.628 -17.268 15.969 1.00 89.19 306 VAL A O 1
ATOM 2375 N N . PRO A 1 307 ? -13.211 -17.197 17.716 1.00 84.94 307 PRO A N 1
ATOM 2376 C CA . PRO A 1 307 ? -14.170 -17.757 18.665 1.00 84.94 307 PRO A CA 1
ATOM 2377 C C . PRO A 1 307 ? -15.420 -16.886 18.778 1.00 84.94 307 PRO A C 1
ATOM 2379 O O . PRO A 1 307 ? -15.308 -15.660 18.768 1.00 84.94 307 PRO A O 1
ATOM 2382 N N . ALA A 1 308 ? -16.591 -17.513 18.920 1.00 82.44 308 ALA A N 1
ATOM 2383 C CA . ALA A 1 308 ? -17.854 -16.796 19.071 1.00 82.44 308 ALA A CA 1
ATOM 2384 C C . ALA A 1 308 ? -17.791 -15.800 20.239 1.00 82.44 308 ALA A C 1
ATOM 2386 O O . ALA A 1 308 ? -17.246 -16.109 21.303 1.00 82.44 308 ALA A O 1
ATOM 2387 N N . ARG A 1 309 ? -18.365 -14.609 20.043 1.00 81.94 309 ARG A N 1
ATOM 2388 C CA . ARG A 1 309 ? -18.491 -13.617 21.112 1.00 81.94 309 ARG A CA 1
ATOM 2389 C C . ARG A 1 309 ? -19.379 -14.180 22.225 1.00 81.94 309 ARG A C 1
ATOM 2391 O O . ARG A 1 309 ? -20.484 -14.646 21.953 1.00 81.94 309 ARG A O 1
ATOM 2398 N N . VAL A 1 310 ? -18.905 -14.120 23.466 1.00 69.12 310 VAL A N 1
ATOM 2399 C CA . VAL A 1 310 ? -19.744 -14.382 24.641 1.00 69.12 310 VAL A CA 1
ATOM 2400 C C . VAL A 1 310 ? -20.617 -13.144 24.837 1.00 69.12 310 VAL A C 1
ATOM 2402 O O . VAL A 1 310 ? -20.087 -12.053 25.022 1.00 69.12 310 VAL A O 1
ATOM 2405 N N . ALA A 1 311 ? -21.935 -13.285 24.693 1.00 56.94 311 ALA A N 1
ATOM 2406 C CA . ALA A 1 311 ? -22.858 -12.176 24.913 1.00 56.94 311 ALA A CA 1
ATOM 2407 C C . ALA A 1 311 ? -22.898 -11.815 26.406 1.00 56.94 311 ALA A C 1
ATOM 2409 O O . ALA A 1 311 ? -22.887 -12.713 27.248 1.00 56.94 311 ALA A O 1
ATOM 2410 N N . ALA A 1 312 ? -22.985 -10.520 26.717 1.00 55.91 312 ALA A N 1
ATOM 2411 C CA . ALA A 1 312 ? -23.040 -10.016 28.091 1.00 55.91 312 ALA A CA 1
ATOM 2412 C C . ALA A 1 312 ? -24.259 -10.530 28.891 1.00 55.91 312 ALA A C 1
ATOM 2414 O O . ALA A 1 312 ? -24.217 -10.548 30.112 1.00 55.91 312 ALA A O 1
ATOM 2415 N N . ASP A 1 313 ? -25.306 -11.013 28.214 1.00 46.16 313 ASP A N 1
ATOM 2416 C CA . ASP A 1 313 ? -26.526 -11.548 28.840 1.00 46.16 313 ASP A CA 1
ATOM 2417 C C . ASP A 1 313 ? -26.393 -13.011 29.329 1.00 46.16 313 ASP A C 1
ATOM 2419 O O . ASP A 1 313 ? -27.384 -13.626 29.728 1.00 46.16 313 ASP A O 1
ATOM 2423 N N . ALA A 1 314 ? -25.201 -13.612 29.217 1.00 44.97 314 ALA A N 1
ATOM 2424 C CA . ALA A 1 314 ? -24.938 -15.008 29.580 1.00 44.97 314 ALA A CA 1
ATOM 2425 C C . ALA A 1 314 ? -24.275 -15.194 30.965 1.00 44.97 314 ALA A C 1
ATOM 2427 O O . ALA A 1 314 ? -24.003 -16.339 31.340 1.00 44.97 314 ALA A O 1
ATOM 2428 N N . GLU A 1 315 ? -24.043 -14.108 31.710 1.00 32.38 315 GLU A N 1
ATOM 2429 C CA . GLU A 1 315 ? -23.665 -14.098 33.139 1.00 32.38 315 GLU A CA 1
ATOM 2430 C C . GLU A 1 315 ? -24.822 -13.604 34.020 1.00 32.38 315 GLU A C 1
ATOM 2432 O O . GLU A 1 315 ? -24.960 -14.141 35.146 1.00 32.38 315 GLU A O 1
#